Protein AF-A0A398CBL9-F1 (afdb_monomer)

Sequence (218 aa):
MVIGVLAEHYKDEYTMLTYLARGDILDFTELAESDQTYTQHLVGYGVLSRSQQGFDFKIDAVKKHLAKREKYKTLNLSNEEKLAEISERRNKIEQKLRKLVSQVLRTLHGEQQAKQLILAKHDTKKRTRFLALEYKHLFDANKYEIYLDDLRDLIRKDWEAGFRNIFSEDVERFNSRMILLNSIGRSDAHAKNVPDSDMQSFRGAMSWLEEKVGGYFS

Organism: NCBI:txid2315688

Secondary structure (DSSP, 8-state):
-HHHHHHHH-HHHHHHHHHHHHT-HHHHHHHHHH-HHHHHHHHHTTSEEEETTEEEES-HHHHHHHHHHHTT--S---HHHHHHHHHHHHHHHHHHHHHHHHHHHHHHHHHHHHHHHHHTTS-HHHHHHHTTS-GGGGG-TTTS---HHHHHHHHHHTIIIIIHHHH-S-HHHHHHHHHHHHHHTTTTTTT----HHHHHHHHHHHHHHHHHHHHHT-

Mean predicted aligned error: 8.99 Å

Structure (mmCIF, N/CA/C/O backbone):
data_AF-A0A398CBL9-F1
#
_entry.id   AF-A0A398CBL9-F1
#
loop_
_atom_site.group_PDB
_atom_site.id
_atom_site.type_symbol
_atom_site.label_atom_id
_atom_site.label_alt_id
_atom_site.label_comp_id
_atom_site.label_asym_id
_atom_site.label_entity_id
_atom_site.label_seq_id
_atom_site.pdbx_PDB_ins_code
_atom_site.Cartn_x
_atom_site.Cartn_y
_atom_site.Cartn_z
_atom_site.occupancy
_atom_site.B_iso_or_equiv
_atom_site.auth_seq_id
_atom_site.auth_comp_id
_atom_site.auth_asym_id
_atom_site.auth_atom_id
_atom_site.pdbx_PDB_model_num
ATOM 1 N N . MET A 1 1 ? 11.865 -18.015 -15.349 1.00 59.50 1 MET A N 1
ATOM 2 C CA . MET A 1 1 ? 13.021 -18.865 -15.702 1.00 59.50 1 MET A CA 1
ATOM 3 C C . MET A 1 1 ? 14.044 -18.108 -16.554 1.00 59.50 1 MET A C 1
ATOM 5 O O . MET A 1 1 ? 15.152 -17.984 -16.079 1.00 59.50 1 MET A O 1
ATOM 9 N N . VAL A 1 2 ? 13.706 -17.460 -17.681 1.00 72.44 2 VAL A N 1
ATOM 10 C CA . VAL A 1 2 ? 14.673 -16.580 -18.402 1.00 72.44 2 VAL A CA 1
ATOM 11 C C . VAL A 1 2 ? 15.003 -15.288 -17.634 1.00 72.44 2 VAL A C 1
ATOM 13 O O . VAL A 1 2 ? 16.161 -14.938 -17.461 1.00 72.44 2 VAL A O 1
ATOM 16 N N . ILE A 1 3 ? 13.989 -14.613 -17.084 1.00 78.62 3 ILE A N 1
ATOM 17 C CA . ILE A 1 3 ? 14.170 -13.343 -16.352 1.00 78.62 3 ILE A CA 1
ATOM 18 C C . ILE A 1 3 ? 14.970 -13.496 -15.048 1.00 78.62 3 ILE A C 1
ATOM 20 O O . ILE A 1 3 ? 15.672 -12.572 -14.657 1.00 78.62 3 ILE A O 1
ATOM 24 N N . GLY A 1 4 ? 14.876 -14.654 -14.384 1.00 79.19 4 GLY A N 1
ATOM 25 C CA . GLY A 1 4 ? 15.635 -14.928 -13.156 1.00 79.19 4 GLY A CA 1
ATOM 26 C C . GLY A 1 4 ? 17.131 -15.052 -13.433 1.00 79.19 4 GLY A C 1
ATOM 27 O O . GLY A 1 4 ? 17.923 -14.381 -12.788 1.00 79.19 4 GLY A O 1
ATOM 28 N N . VAL A 1 5 ? 17.495 -15.809 -14.475 1.00 83.25 5 VAL A N 1
ATOM 29 C CA . VAL A 1 5 ? 18.888 -15.946 -14.927 1.00 83.25 5 VAL A CA 1
ATOM 30 C C . VAL A 1 5 ? 19.463 -14.593 -15.340 1.00 83.25 5 VAL A C 1
ATOM 32 O O . VAL A 1 5 ? 20.583 -14.272 -14.958 1.00 83.25 5 VAL A O 1
ATOM 35 N N . LEU A 1 6 ? 18.688 -13.774 -16.063 1.00 85.31 6 LEU A N 1
ATOM 36 C CA . LEU A 1 6 ? 19.129 -12.425 -16.418 1.00 85.31 6 LEU A CA 1
ATOM 37 C C . LEU A 1 6 ? 19.370 -11.566 -15.169 1.00 85.31 6 LEU A C 1
ATOM 39 O O . LEU A 1 6 ? 20.417 -10.948 -15.044 1.00 85.31 6 LEU A O 1
ATOM 43 N N . ALA A 1 7 ? 18.446 -11.580 -14.206 1.00 84.62 7 ALA A N 1
ATOM 44 C CA . ALA A 1 7 ? 18.592 -10.804 -12.975 1.00 84.62 7 ALA A CA 1
ATOM 45 C C . ALA A 1 7 ? 19.823 -11.203 -12.136 1.00 84.62 7 ALA A C 1
ATOM 47 O O . ALA A 1 7 ? 20.383 -10.361 -11.435 1.00 84.62 7 ALA A O 1
ATOM 48 N N . GLU A 1 8 ? 20.230 -12.473 -12.186 1.00 85.44 8 GLU A N 1
ATOM 49 C CA . GLU A 1 8 ? 21.332 -13.010 -11.380 1.00 85.44 8 GLU A CA 1
ATOM 50 C C . GLU A 1 8 ? 22.693 -12.906 -12.080 1.00 85.44 8 GLU A C 1
ATOM 52 O O . GLU A 1 8 ? 23.680 -12.536 -11.441 1.00 85.44 8 GLU A O 1
ATOM 57 N N . HIS A 1 9 ? 22.746 -13.190 -13.383 1.00 85.94 9 HIS A N 1
ATOM 58 C CA . HIS A 1 9 ? 23.997 -13.361 -14.128 1.00 85.94 9 HIS A CA 1
ATOM 59 C C . HIS A 1 9 ? 24.272 -12.270 -15.173 1.00 85.94 9 HIS A C 1
ATOM 61 O O . HIS A 1 9 ? 25.424 -12.093 -15.554 1.00 85.94 9 HIS A O 1
ATOM 67 N N . TYR A 1 10 ? 23.248 -11.529 -15.604 1.00 88.69 10 TYR A N 1
ATOM 68 C CA . TYR A 1 10 ? 23.301 -10.576 -16.723 1.00 88.69 10 TYR A CA 1
ATOM 69 C C . TYR A 1 10 ? 22.609 -9.268 -16.324 1.00 88.69 10 TYR A C 1
ATOM 71 O O . TYR A 1 10 ? 21.527 -8.913 -16.802 1.00 88.69 10 TYR A O 1
ATOM 79 N N . LYS A 1 11 ? 23.196 -8.598 -15.324 1.00 88.31 11 LYS A N 1
ATOM 80 C CA . LYS A 1 11 ? 22.568 -7.462 -14.634 1.00 88.31 11 LYS A CA 1
ATOM 81 C C . LYS A 1 11 ? 22.303 -6.283 -15.562 1.00 88.31 11 LYS A C 1
ATOM 83 O O . LYS A 1 11 ? 21.283 -5.621 -15.383 1.00 88.31 11 LYS A O 1
ATOM 88 N N . ASP A 1 12 ? 23.168 -6.045 -16.540 1.00 90.25 12 ASP A N 1
ATOM 89 C CA . ASP A 1 12 ? 23.030 -4.928 -17.473 1.00 90.25 12 ASP A CA 1
ATOM 90 C C . ASP A 1 12 ? 21.903 -5.193 -18.476 1.00 90.25 12 ASP A C 1
ATOM 92 O O . ASP A 1 12 ? 21.006 -4.360 -18.623 1.00 90.25 12 ASP A O 1
ATOM 96 N N . GLU A 1 13 ? 21.822 -6.402 -19.046 1.00 91.00 13 GLU A N 1
ATOM 97 C CA . GLU A 1 13 ? 20.683 -6.804 -19.878 1.00 91.00 13 GLU A CA 1
ATOM 98 C C . GLU A 1 13 ? 19.367 -6.795 -19.091 1.00 91.00 13 GLU A C 1
ATOM 100 O O . GLU A 1 13 ? 18.336 -6.343 -19.595 1.00 91.00 13 GLU A O 1
ATOM 105 N N . TYR A 1 14 ? 19.377 -7.256 -17.837 1.00 90.62 14 TYR A N 1
ATOM 106 C CA . TYR A 1 14 ? 18.205 -7.151 -16.971 1.00 90.62 14 TYR A CA 1
ATOM 107 C C . TYR A 1 14 ? 17.819 -5.685 -16.728 1.00 90.62 14 TYR A C 1
ATOM 109 O O . TYR A 1 14 ? 16.638 -5.345 -16.807 1.00 90.62 14 TYR A O 1
ATOM 117 N N . THR A 1 15 ? 18.797 -4.808 -16.491 1.00 89.19 15 THR A N 1
ATOM 118 C CA . THR A 1 15 ? 18.583 -3.370 -16.283 1.00 89.19 15 THR A CA 1
ATOM 119 C C . THR A 1 15 ? 17.969 -2.720 -17.522 1.00 89.19 15 THR A C 1
ATOM 121 O O . THR A 1 15 ? 16.955 -2.031 -17.391 1.00 89.19 15 THR A O 1
ATOM 124 N N . MET A 1 16 ? 18.455 -3.040 -18.727 1.00 90.44 16 MET A N 1
ATOM 125 C CA . MET A 1 16 ? 17.830 -2.605 -19.983 1.00 90.44 16 MET A CA 1
ATOM 126 C C . MET A 1 16 ? 16.356 -3.001 -20.059 1.00 90.44 16 MET A C 1
ATOM 128 O O . MET A 1 16 ? 15.498 -2.176 -20.373 1.00 90.44 16 MET A O 1
ATOM 132 N N . LEU A 1 17 ? 16.026 -4.254 -19.729 1.00 90.69 17 LEU A N 1
ATOM 133 C CA . LEU A 1 17 ? 14.630 -4.688 -19.714 1.00 90.69 17 LEU A CA 1
ATOM 134 C C . LEU A 1 17 ? 13.803 -3.908 -18.681 1.00 90.69 17 LEU A C 1
ATOM 136 O O . LEU A 1 17 ? 12.628 -3.643 -18.927 1.00 90.69 17 LEU A O 1
ATOM 140 N N . THR A 1 18 ? 14.381 -3.510 -17.544 1.00 89.25 18 THR A N 1
ATOM 141 C CA . THR A 1 18 ? 13.660 -2.673 -16.573 1.00 89.25 18 THR A CA 1
ATOM 142 C C . THR A 1 18 ? 13.407 -1.255 -17.078 1.00 89.25 18 THR A C 1
ATOM 144 O O . THR A 1 18 ? 12.287 -0.779 -16.901 1.00 89.25 18 THR A O 1
ATOM 147 N N . TYR A 1 19 ? 14.364 -0.616 -17.761 1.00 88.69 19 TYR A N 1
ATOM 148 C CA . TYR A 1 19 ? 14.157 0.700 -18.382 1.00 88.69 19 TYR A CA 1
ATOM 149 C C . TYR A 1 19 ? 13.050 0.646 -19.431 1.00 88.69 19 TYR A C 1
ATOM 151 O O . TYR A 1 19 ? 12.078 1.401 -19.362 1.00 88.69 19 TYR A O 1
ATOM 159 N N . LEU A 1 20 ? 13.105 -0.346 -20.323 1.00 88.88 20 LEU A N 1
ATOM 160 C CA . LEU A 1 20 ? 12.076 -0.524 -21.343 1.00 88.88 20 LEU A CA 1
ATOM 161 C C . LEU A 1 20 ? 10.694 -0.818 -20.735 1.00 88.88 20 LEU A C 1
ATOM 163 O O . LEU A 1 20 ? 9.679 -0.349 -21.243 1.00 88.88 20 LEU A O 1
ATOM 167 N N . ALA A 1 21 ? 10.632 -1.573 -19.632 1.00 87.94 21 ALA A N 1
ATOM 168 C CA . ALA A 1 21 ? 9.377 -1.876 -18.941 1.00 87.94 21 ALA A CA 1
ATOM 169 C C . ALA A 1 21 ? 8.759 -0.664 -18.223 1.00 87.94 21 ALA A C 1
ATOM 171 O O . ALA A 1 21 ? 7.543 -0.644 -18.028 1.00 87.94 21 ALA A O 1
ATOM 172 N N . ARG A 1 22 ? 9.576 0.318 -17.822 1.00 84.44 22 ARG A N 1
ATOM 173 C CA . ARG A 1 22 ? 9.134 1.581 -17.206 1.00 84.44 22 ARG A CA 1
ATOM 174 C C . ARG A 1 22 ? 8.800 2.663 -18.234 1.00 84.44 22 ARG A C 1
ATOM 176 O O . ARG A 1 22 ? 8.129 3.626 -17.883 1.00 84.44 22 ARG A O 1
ATOM 183 N N . GLY A 1 23 ? 9.219 2.481 -19.486 1.00 82.75 23 GLY A N 1
ATOM 184 C CA . GLY A 1 23 ? 9.120 3.506 -20.526 1.00 82.75 23 GLY A CA 1
ATOM 185 C C . GLY A 1 23 ? 10.277 4.509 -20.503 1.00 82.75 23 GLY A C 1
ATOM 186 O O . GLY A 1 23 ? 10.196 5.533 -21.178 1.00 82.75 23 GLY A O 1
ATOM 187 N N . ASP A 1 24 ? 11.358 4.209 -19.778 1.00 84.81 24 ASP A N 1
ATOM 188 C CA . ASP A 1 24 ? 12.564 5.037 -19.679 1.00 84.81 24 ASP A CA 1
ATOM 189 C C . ASP A 1 24 ? 13.424 4.847 -20.950 1.00 84.81 24 ASP A C 1
ATOM 191 O O . ASP A 1 24 ? 14.478 4.209 -20.939 1.00 84.81 24 ASP A O 1
ATOM 195 N N . ILE A 1 25 ? 12.934 5.337 -22.098 1.00 87.00 25 ILE A N 1
ATOM 196 C CA . ILE A 1 25 ? 13.563 5.105 -23.415 1.00 87.00 25 ILE A CA 1
ATOM 197 C C . ILE A 1 25 ? 14.946 5.761 -23.523 1.00 87.00 25 ILE A C 1
ATOM 199 O O . ILE A 1 25 ? 15.812 5.228 -24.214 1.00 87.00 25 ILE A O 1
ATOM 203 N N . LEU A 1 26 ? 15.167 6.887 -22.836 1.00 86.06 26 LEU A N 1
ATOM 204 C CA . LEU A 1 26 ? 16.464 7.572 -22.815 1.00 86.06 26 LEU A CA 1
ATOM 205 C C . LEU A 1 26 ? 17.535 6.696 -22.155 1.00 86.06 26 LEU A C 1
ATOM 207 O O . LEU A 1 26 ? 18.484 6.315 -22.831 1.00 86.06 26 LEU A O 1
ATOM 211 N N . ASP A 1 27 ? 17.316 6.272 -20.907 1.00 87.00 27 ASP A N 1
ATOM 212 C CA . ASP A 1 27 ? 18.243 5.396 -20.173 1.00 87.00 27 ASP A CA 1
ATOM 213 C C . ASP A 1 27 ? 18.459 4.055 -20.895 1.00 87.00 27 ASP A C 1
ATOM 215 O O . ASP A 1 27 ? 19.566 3.515 -20.933 1.00 87.00 27 ASP A O 1
ATOM 219 N N . PHE A 1 28 ? 17.403 3.511 -21.517 1.00 90.88 28 PHE A N 1
ATOM 220 C CA . PHE A 1 28 ? 17.521 2.326 -22.365 1.00 90.88 28 PHE A CA 1
ATOM 221 C C . PHE A 1 28 ? 18.472 2.559 -23.543 1.00 90.88 28 PHE A C 1
ATOM 223 O O . PHE A 1 28 ? 19.294 1.694 -23.845 1.00 90.88 28 PHE A O 1
ATOM 230 N N . THR A 1 29 ? 18.338 3.699 -24.222 1.00 88.69 29 THR A N 1
ATOM 231 C CA . THR A 1 29 ? 19.121 4.026 -25.418 1.00 88.69 29 THR A CA 1
ATOM 232 C C . THR A 1 29 ? 20.572 4.305 -25.053 1.00 88.69 29 THR A C 1
ATOM 234 O O . THR A 1 29 ? 21.456 3.740 -25.686 1.00 88.69 29 THR A O 1
ATOM 237 N N . GLU A 1 30 ? 20.829 5.067 -23.989 1.00 89.75 30 GLU A N 1
ATOM 238 C CA . GLU A 1 30 ? 22.189 5.318 -23.495 1.00 89.75 30 GLU A CA 1
ATOM 239 C C . GLU A 1 30 ? 22.909 4.010 -23.135 1.00 89.75 30 GLU A C 1
ATOM 241 O O . GLU A 1 30 ? 24.054 3.787 -23.535 1.00 89.75 30 GLU A O 1
ATOM 246 N N . LEU A 1 31 ? 22.221 3.090 -22.448 1.00 89.19 31 LEU A N 1
ATOM 247 C CA . LEU A 1 31 ? 22.790 1.787 -22.106 1.00 89.19 31 LEU A CA 1
ATOM 248 C C . LEU A 1 31 ? 23.006 0.912 -23.355 1.00 89.19 31 LEU A C 1
ATOM 250 O O . LEU A 1 31 ? 24.036 0.248 -23.465 1.00 89.19 31 LEU A O 1
ATOM 254 N N . ALA A 1 32 ? 22.086 0.955 -24.324 1.00 89.88 32 ALA A N 1
ATOM 255 C CA . ALA A 1 32 ? 22.219 0.252 -25.603 1.00 89.88 32 ALA A CA 1
ATOM 256 C C . ALA A 1 32 ? 23.389 0.769 -26.459 1.00 89.88 32 ALA A C 1
ATOM 258 O O . ALA A 1 32 ? 24.013 -0.005 -27.187 1.00 89.88 32 ALA A O 1
ATOM 259 N N . GLU A 1 33 ? 23.661 2.073 -26.405 1.00 90.38 33 GLU A N 1
ATOM 260 C CA . GLU A 1 33 ? 24.775 2.713 -27.105 1.00 90.38 33 GLU A CA 1
ATOM 261 C C . GLU A 1 33 ? 26.115 2.422 -26.430 1.00 90.38 33 GLU A C 1
ATOM 263 O O . GLU A 1 33 ? 27.123 2.284 -27.125 1.00 90.38 33 GLU A O 1
ATOM 268 N N . SER A 1 34 ? 26.119 2.282 -25.100 1.00 91.25 34 SER A N 1
ATOM 269 C CA . SER A 1 34 ? 27.325 1.946 -24.337 1.00 91.25 34 SER A CA 1
ATOM 270 C C . SER A 1 34 ? 27.883 0.565 -24.695 1.00 91.25 34 SER A C 1
ATOM 272 O O . SER A 1 34 ? 29.096 0.416 -24.840 1.00 91.25 34 SER A O 1
ATOM 274 N N . ASP A 1 35 ? 27.007 -0.425 -24.900 1.00 89.75 35 ASP A N 1
ATOM 275 C CA . ASP A 1 35 ? 27.379 -1.751 -25.380 1.00 89.75 35 ASP A CA 1
ATOM 276 C C . ASP A 1 35 ? 26.225 -2.392 -26.167 1.00 89.75 35 ASP A C 1
ATOM 2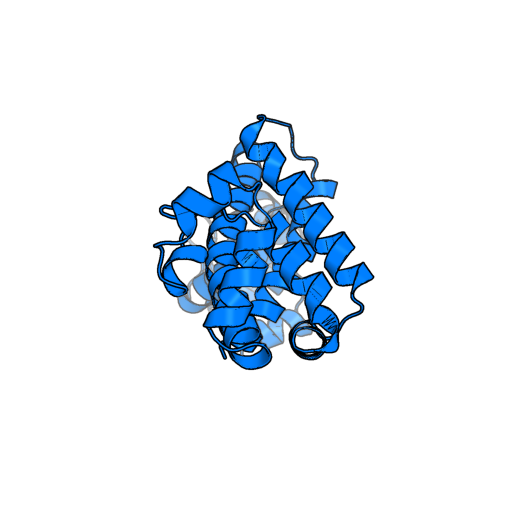78 O O . ASP A 1 35 ? 25.175 -2.776 -25.642 1.00 89.75 35 ASP A O 1
ATOM 282 N N . GLN A 1 36 ? 26.446 -2.555 -27.471 1.00 87.94 36 GLN A N 1
ATOM 283 C CA . GLN A 1 36 ? 25.451 -3.130 -28.370 1.00 87.94 36 GLN A CA 1
ATOM 284 C C . GLN A 1 36 ? 25.204 -4.623 -28.112 1.00 87.94 36 GLN A C 1
ATOM 286 O O . GLN A 1 36 ? 24.141 -5.127 -28.497 1.00 87.94 36 GLN A O 1
ATOM 291 N N . THR A 1 37 ? 26.137 -5.334 -27.467 1.00 90.00 37 THR A N 1
ATOM 292 C CA . THR A 1 37 ? 26.013 -6.774 -27.190 1.00 90.00 37 THR A CA 1
ATOM 293 C C . THR A 1 37 ? 24.797 -7.074 -26.322 1.00 90.00 37 THR A C 1
ATOM 295 O O . THR A 1 37 ? 24.104 -8.058 -26.577 1.00 90.00 37 THR A O 1
ATOM 298 N N . TYR A 1 38 ? 24.426 -6.172 -25.409 1.00 89.88 38 TYR A N 1
ATOM 299 C CA . TYR A 1 38 ? 23.237 -6.318 -24.570 1.00 89.88 38 TYR A CA 1
ATOM 300 C C . TYR A 1 38 ? 21.956 -6.431 -25.403 1.00 89.88 38 TYR A C 1
ATOM 302 O O . TYR A 1 38 ? 21.156 -7.357 -25.229 1.00 89.88 38 TYR A O 1
ATOM 310 N N . THR A 1 39 ? 21.768 -5.534 -26.378 1.00 89.88 39 THR A N 1
ATOM 311 C CA . THR A 1 39 ? 20.604 -5.602 -27.277 1.00 89.88 39 THR A CA 1
ATOM 312 C C . THR A 1 39 ? 20.651 -6.827 -28.186 1.00 89.88 39 THR A C 1
ATOM 314 O O . THR A 1 39 ? 19.611 -7.436 -28.439 1.00 89.88 39 THR A O 1
ATOM 317 N N . GLN A 1 40 ? 21.841 -7.227 -28.646 1.00 90.25 40 GLN A N 1
ATOM 318 C CA . GLN A 1 40 ? 22.021 -8.411 -29.486 1.00 90.25 40 GLN A CA 1
ATOM 319 C C . GLN A 1 40 ? 21.664 -9.692 -28.730 1.00 90.25 40 GLN A C 1
ATOM 321 O O . GLN A 1 40 ? 20.926 -10.518 -29.267 1.00 90.25 40 GLN A O 1
ATOM 326 N N . HIS A 1 41 ? 22.104 -9.830 -27.477 1.00 91.25 41 HIS A N 1
ATOM 327 C CA . HIS A 1 41 ? 21.740 -10.939 -26.598 1.00 91.25 41 HIS A CA 1
ATOM 328 C C . HIS A 1 41 ? 20.230 -10.986 -26.384 1.00 91.25 41 HIS A C 1
ATOM 330 O O . HIS A 1 41 ? 19.599 -12.009 -26.632 1.00 91.25 41 HIS A O 1
ATOM 336 N N . LEU A 1 42 ? 19.616 -9.866 -25.999 1.00 90.81 42 LEU A N 1
ATOM 337 C CA . LEU A 1 42 ? 18.182 -9.809 -25.713 1.00 90.81 42 LEU A CA 1
ATOM 338 C C . LEU A 1 42 ? 17.305 -10.097 -26.944 1.00 90.81 42 LEU A C 1
ATOM 340 O O . LEU A 1 42 ? 16.251 -10.730 -26.815 1.00 90.81 42 LEU A O 1
ATOM 344 N N . VAL A 1 43 ? 17.733 -9.673 -28.137 1.00 91.81 43 VAL A N 1
ATOM 345 C CA . VAL A 1 43 ? 17.083 -10.035 -29.408 1.00 91.81 43 VAL A CA 1
ATOM 346 C C . VAL A 1 43 ? 17.336 -11.504 -29.755 1.00 91.81 43 VAL A C 1
ATOM 348 O O . VAL A 1 43 ? 16.398 -12.206 -30.135 1.00 91.81 43 VAL A O 1
ATOM 351 N N . GLY A 1 44 ? 18.566 -11.994 -29.580 1.00 88.50 44 GLY A N 1
ATOM 352 C CA . GLY A 1 44 ? 18.957 -13.384 -29.830 1.00 88.50 44 GLY A CA 1
ATOM 353 C C . GLY A 1 44 ? 18.224 -14.383 -28.932 1.00 88.50 44 GLY A C 1
ATOM 354 O O . GLY A 1 44 ? 17.770 -15.423 -29.401 1.00 88.50 44 GLY A O 1
ATOM 355 N N . TYR A 1 45 ? 17.993 -14.023 -27.669 1.00 89.38 45 TYR A N 1
ATOM 356 C CA . TYR A 1 45 ? 17.162 -14.774 -26.723 1.00 89.38 45 TYR A CA 1
ATOM 357 C C . TYR A 1 45 ? 15.661 -14.677 -27.034 1.00 89.38 45 TYR A C 1
ATO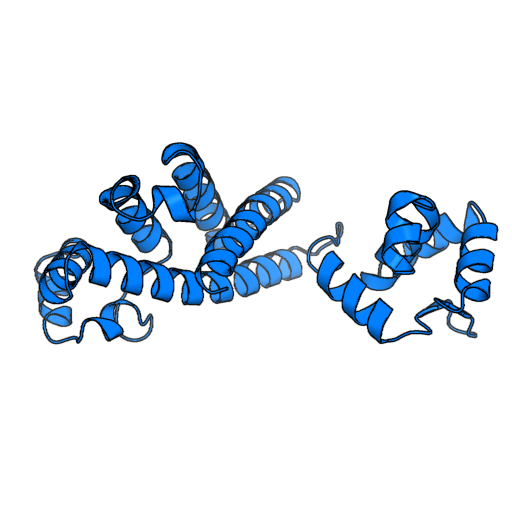M 359 O O . TYR A 1 45 ? 14.848 -15.329 -26.379 1.00 89.38 45 TYR A O 1
ATOM 367 N N . GLY A 1 46 ? 15.264 -13.852 -28.008 1.00 88.56 46 GLY A N 1
ATOM 368 C CA . GLY A 1 46 ? 13.869 -13.637 -28.375 1.00 88.56 46 GLY A CA 1
ATOM 369 C C . GLY A 1 46 ? 13.059 -12.899 -27.309 1.00 88.56 46 GLY A C 1
ATOM 370 O O . GLY A 1 46 ? 11.834 -13.010 -27.302 1.00 88.56 46 GLY A O 1
ATOM 371 N N . VAL A 1 47 ? 13.716 -12.163 -26.408 1.00 89.81 47 VAL A N 1
ATOM 372 C CA . VAL A 1 47 ? 13.055 -11.347 -25.378 1.00 89.81 47 VAL A CA 1
ATOM 373 C C . VAL A 1 47 ? 12.621 -10.006 -25.966 1.00 89.81 47 VAL A C 1
ATOM 375 O O . VAL A 1 47 ? 11.499 -9.557 -25.714 1.00 89.81 47 VAL A O 1
ATOM 378 N N . LEU A 1 48 ? 13.480 -9.402 -26.790 1.00 92.00 48 LEU A N 1
ATOM 379 C CA . LEU A 1 48 ? 13.204 -8.166 -27.515 1.00 92.00 48 LEU A CA 1
ATOM 380 C C . LEU A 1 48 ? 12.995 -8.415 -29.010 1.00 92.00 48 LEU A C 1
ATOM 382 O O . LEU A 1 48 ? 13.445 -9.406 -29.588 1.00 92.00 48 LEU A O 1
ATOM 386 N N . SER A 1 49 ? 12.310 -7.472 -29.637 1.00 90.19 49 SER A N 1
ATOM 387 C CA . SER A 1 49 ? 12.169 -7.340 -31.080 1.00 90.19 49 SER A CA 1
ATOM 388 C C . SER A 1 49 ? 12.634 -5.949 -31.497 1.00 90.19 49 SER A C 1
ATOM 390 O O . SER A 1 49 ? 12.422 -4.978 -30.771 1.00 90.19 49 SER A O 1
ATOM 392 N N . ARG A 1 50 ? 13.294 -5.860 -32.654 1.00 88.62 50 ARG A N 1
ATOM 393 C CA . ARG A 1 50 ? 13.729 -4.592 -33.242 1.00 88.62 50 ARG A CA 1
ATOM 394 C C . ARG A 1 50 ? 12.764 -4.209 -34.358 1.00 88.62 50 ARG A C 1
ATOM 396 O O . ARG A 1 50 ? 12.529 -5.003 -35.266 1.00 88.62 50 ARG A O 1
ATOM 403 N N . SER A 1 51 ? 12.232 -2.997 -34.290 1.00 82.44 51 SER A N 1
ATOM 404 C CA . SER A 1 51 ? 11.376 -2.390 -35.311 1.00 82.44 51 SER A CA 1
ATOM 405 C C . SER A 1 51 ? 11.987 -1.075 -35.810 1.00 82.44 51 SER A C 1
ATOM 407 O O . SER A 1 51 ? 13.008 -0.621 -35.291 1.00 82.44 51 SER A O 1
ATOM 409 N N . GLN A 1 52 ? 11.355 -0.435 -36.797 1.00 74.31 52 GLN A N 1
ATOM 410 C CA . GLN A 1 52 ? 11.750 0.912 -37.238 1.00 74.31 52 GLN A CA 1
ATOM 411 C C . GLN A 1 52 ? 11.555 1.981 -36.148 1.00 74.31 52 GLN A C 1
ATOM 413 O O . GLN A 1 52 ? 12.188 3.027 -36.208 1.00 74.31 52 GLN A O 1
ATOM 418 N N . GLN A 1 53 ? 10.709 1.711 -35.149 1.00 75.25 53 GLN A N 1
ATOM 419 C CA . GLN A 1 53 ? 10.407 2.618 -34.037 1.00 75.25 53 GLN A CA 1
ATOM 420 C C . GLN A 1 53 ? 11.266 2.347 -32.788 1.00 75.25 53 GLN A C 1
ATOM 422 O O . GLN A 1 53 ? 11.056 2.978 -31.759 1.00 75.25 53 GLN A O 1
ATOM 427 N N . GLY A 1 54 ? 12.224 1.413 -32.862 1.00 84.25 54 GLY A N 1
ATOM 428 C CA . GLY A 1 54 ? 13.083 1.026 -31.740 1.00 84.25 54 GLY A CA 1
ATOM 429 C C . GLY A 1 54 ? 12.843 -0.408 -31.264 1.00 84.25 54 GLY A C 1
ATOM 430 O O . GLY A 1 54 ? 12.413 -1.271 -32.039 1.00 84.25 54 GLY A O 1
ATOM 431 N N . PHE A 1 55 ? 13.164 -0.672 -29.997 1.00 89.44 55 PHE A N 1
ATOM 432 C CA . PHE A 1 55 ? 13.026 -1.987 -29.370 1.00 89.44 55 PHE A CA 1
ATOM 433 C C . PHE A 1 55 ? 11.701 -2.104 -28.606 1.00 89.44 55 PHE A C 1
ATOM 435 O O . PHE A 1 55 ? 11.319 -1.188 -27.887 1.00 89.44 55 PHE A O 1
ATOM 442 N N . ASP A 1 56 ? 11.028 -3.251 -28.716 1.00 90.00 56 ASP A N 1
ATOM 443 C CA . ASP A 1 56 ? 9.884 -3.606 -27.861 1.00 90.00 56 ASP A CA 1
ATOM 444 C C . ASP A 1 56 ? 9.984 -5.071 -27.424 1.00 90.00 56 ASP A C 1
ATOM 446 O O . ASP A 1 56 ? 10.648 -5.898 -28.063 1.00 90.00 56 ASP A O 1
ATOM 450 N N . PHE A 1 57 ? 9.311 -5.408 -26.328 1.00 90.62 57 PHE A N 1
ATOM 451 C CA . PHE A 1 57 ? 9.213 -6.774 -25.839 1.00 90.62 57 PHE A CA 1
ATOM 452 C C . PHE A 1 57 ? 8.519 -7.664 -26.860 1.00 90.62 57 PHE A C 1
ATOM 454 O O . PHE A 1 57 ? 7.365 -7.452 -27.224 1.00 90.62 57 PHE A O 1
ATOM 461 N N . LYS A 1 58 ? 9.197 -8.744 -27.240 1.00 90.69 58 LYS A N 1
ATOM 462 C CA . LYS A 1 58 ? 8.606 -9.793 -28.071 1.00 90.69 58 LYS A CA 1
ATOM 463 C C . LYS A 1 58 ? 7.637 -10.669 -27.271 1.00 90.69 58 LYS A C 1
ATOM 465 O O . LYS A 1 58 ? 6.689 -11.215 -27.827 1.00 90.69 58 LYS A O 1
ATOM 470 N N . ILE A 1 59 ? 7.875 -10.811 -25.964 1.00 87.81 59 ILE A N 1
ATOM 471 C CA . ILE A 1 59 ? 7.079 -11.655 -25.066 1.00 87.81 59 ILE A CA 1
ATOM 472 C C . ILE A 1 59 ? 6.232 -10.774 -24.144 1.00 87.81 59 ILE A C 1
ATOM 474 O O . ILE A 1 59 ? 6.726 -10.218 -23.162 1.00 87.81 59 ILE A O 1
ATOM 478 N N . ASP A 1 60 ? 4.926 -10.716 -24.403 1.00 85.25 60 ASP A N 1
ATOM 479 C CA . ASP A 1 60 ? 3.984 -9.897 -23.625 1.00 85.25 60 ASP A CA 1
ATOM 480 C C . ASP A 1 60 ? 3.927 -10.296 -22.135 1.00 85.25 60 ASP A C 1
ATOM 482 O O . ASP A 1 60 ? 3.846 -9.450 -21.245 1.00 85.25 60 ASP A O 1
ATOM 486 N N . ALA A 1 61 ? 4.073 -11.589 -21.827 1.00 83.12 61 ALA A N 1
ATOM 487 C CA . ALA A 1 61 ? 4.148 -12.065 -20.445 1.00 83.12 61 ALA A CA 1
ATOM 488 C C . ALA A 1 61 ? 5.364 -11.497 -19.686 1.00 83.12 61 ALA A C 1
ATOM 490 O O . ALA A 1 61 ? 5.257 -11.195 -18.497 1.00 83.12 61 ALA A O 1
ATOM 491 N N . VAL A 1 62 ? 6.502 -11.309 -20.369 1.00 84.62 62 VAL A N 1
ATOM 492 C CA . VAL A 1 62 ? 7.707 -10.696 -19.789 1.00 84.62 62 VAL A CA 1
ATOM 493 C C . VAL A 1 62 ? 7.477 -9.207 -19.552 1.00 84.62 62 VAL A C 1
ATOM 495 O O . VAL A 1 62 ? 7.732 -8.738 -18.442 1.00 84.62 62 VAL A O 1
ATOM 498 N N . LYS A 1 63 ? 6.917 -8.495 -20.542 1.00 86.94 63 LYS A N 1
ATOM 499 C CA . LYS A 1 63 ? 6.535 -7.078 -20.424 1.00 86.94 63 LYS A CA 1
ATOM 500 C C . LYS A 1 63 ? 5.631 -6.856 -19.216 1.00 86.94 63 LYS A C 1
ATOM 502 O O . LYS A 1 63 ? 5.954 -6.060 -18.344 1.00 86.94 63 LYS A O 1
ATOM 507 N N . LYS A 1 64 ? 4.544 -7.626 -19.104 1.00 84.06 64 LYS A N 1
ATOM 508 C CA . LYS A 1 64 ? 3.596 -7.555 -17.978 1.00 84.06 64 LYS A CA 1
ATOM 509 C C . LYS A 1 64 ? 4.246 -7.882 -16.637 1.00 84.06 64 LYS A C 1
ATOM 511 O O . LYS A 1 64 ? 3.956 -7.219 -15.642 1.00 84.06 64 LYS A O 1
ATOM 516 N N . HIS A 1 65 ? 5.111 -8.895 -16.590 1.00 84.06 65 HIS A N 1
ATOM 517 C CA . HIS A 1 65 ? 5.799 -9.283 -15.362 1.00 84.06 65 HIS A CA 1
ATOM 518 C C . HIS A 1 65 ? 6.745 -8.183 -14.865 1.00 84.06 65 HIS A C 1
ATOM 520 O O . HIS A 1 65 ? 6.673 -7.798 -13.697 1.00 84.06 65 HIS A O 1
ATOM 526 N N . LEU A 1 66 ? 7.589 -7.650 -15.753 1.00 85.19 66 LEU A N 1
ATOM 527 C CA . LEU A 1 66 ? 8.518 -6.574 -15.421 1.00 85.19 66 LEU A CA 1
ATOM 528 C C . LEU A 1 66 ? 7.777 -5.272 -15.126 1.00 85.19 66 LEU A C 1
ATOM 530 O O . LEU A 1 66 ? 8.010 -4.693 -14.075 1.00 85.19 66 LEU A O 1
ATOM 534 N N . ALA A 1 67 ? 6.813 -4.863 -15.953 1.00 82.81 67 ALA A N 1
ATOM 535 C CA . ALA A 1 67 ? 6.020 -3.657 -15.713 1.00 82.81 67 ALA A CA 1
ATOM 536 C C . ALA A 1 67 ? 5.308 -3.707 -14.353 1.00 82.81 67 ALA A C 1
ATOM 538 O O . ALA A 1 67 ? 5.288 -2.723 -13.624 1.00 82.81 67 ALA A O 1
ATOM 539 N N . LYS A 1 68 ? 4.790 -4.872 -13.942 1.00 79.94 68 LYS A N 1
ATOM 540 C CA . LYS A 1 68 ? 4.205 -5.045 -12.604 1.00 79.94 68 LYS A CA 1
ATOM 541 C C . LYS A 1 68 ? 5.244 -4.911 -11.485 1.00 79.94 68 LYS A C 1
ATOM 543 O O . LYS A 1 68 ? 4.933 -4.331 -10.448 1.00 79.94 68 LYS A O 1
ATOM 548 N N . ARG A 1 69 ? 6.446 -5.466 -11.670 1.00 78.75 69 ARG A N 1
ATOM 549 C CA . ARG A 1 69 ? 7.543 -5.409 -10.684 1.00 78.75 69 ARG A CA 1
ATOM 550 C C . ARG A 1 69 ? 8.160 -4.011 -10.580 1.00 78.75 69 ARG A C 1
ATOM 552 O O . ARG A 1 69 ? 8.627 -3.620 -9.513 1.00 78.75 69 ARG A O 1
ATOM 559 N N . GLU A 1 70 ? 8.149 -3.278 -11.683 1.00 78.50 70 GLU A N 1
ATOM 560 C CA . GLU A 1 70 ? 8.826 -1.998 -11.853 1.00 78.50 70 GLU A CA 1
ATOM 561 C C . GLU A 1 70 ? 7.870 -0.792 -11.812 1.00 78.50 70 GLU A C 1
ATOM 563 O O . GLU A 1 70 ? 8.344 0.339 -11.808 1.00 78.50 70 GLU A O 1
ATOM 568 N N . LYS A 1 71 ? 6.549 -1.020 -11.683 1.00 70.00 71 LYS A N 1
ATOM 569 C CA . LYS A 1 71 ? 5.476 0.001 -11.697 1.00 70.00 71 LYS A CA 1
ATOM 570 C C . LYS A 1 71 ? 5.761 1.226 -10.819 1.00 70.00 71 LY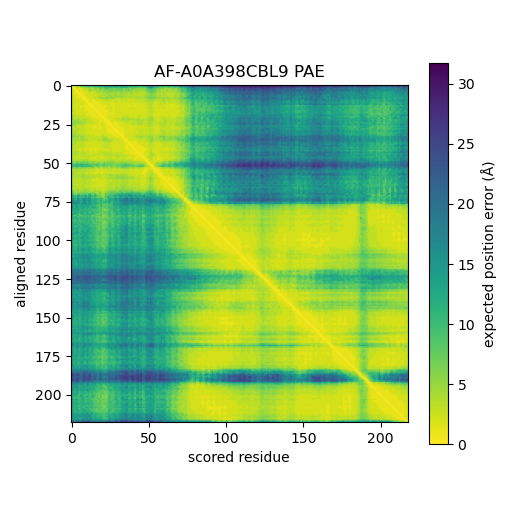S A C 1
ATOM 572 O O . LYS A 1 71 ? 5.369 2.329 -11.166 1.00 70.00 71 LYS A O 1
ATOM 577 N N . TYR A 1 72 ? 6.421 1.025 -9.680 1.00 68.62 72 TYR A N 1
ATOM 578 C CA . TYR A 1 72 ? 6.706 2.062 -8.682 1.00 68.62 72 TYR A CA 1
ATOM 579 C C . TYR A 1 72 ? 8.206 2.333 -8.531 1.00 68.62 72 TYR A C 1
ATOM 581 O O . TYR A 1 72 ? 8.682 2.635 -7.440 1.00 68.62 72 TYR A O 1
ATOM 589 N N . LYS A 1 73 ? 8.990 2.129 -9.590 1.00 72.06 73 LYS A N 1
ATOM 590 C CA . LYS A 1 73 ? 10.446 2.339 -9.571 1.00 72.06 73 LYS A CA 1
ATOM 591 C C . LYS A 1 73 ? 10.924 3.373 -10.582 1.00 72.06 73 LYS A C 1
ATOM 593 O O . LYS A 1 73 ? 12.121 3.628 -10.639 1.00 72.06 73 LYS A O 1
ATOM 598 N N . THR A 1 74 ? 10.012 3.998 -11.321 1.00 69.31 74 THR A N 1
ATOM 599 C CA . THR A 1 74 ? 10.316 5.186 -12.119 1.00 69.31 74 THR A CA 1
ATOM 600 C C . THR A 1 74 ? 10.856 6.277 -11.194 1.00 69.31 74 THR A C 1
ATOM 602 O O . THR A 1 74 ? 10.263 6.558 -10.141 1.00 69.31 74 THR A O 1
ATOM 605 N N . LEU A 1 75 ? 12.024 6.813 -11.553 1.00 63.31 75 LEU A N 1
ATOM 606 C CA . LEU A 1 75 ? 12.758 7.807 -10.766 1.00 63.31 75 LEU A CA 1
ATOM 607 C C . LEU A 1 75 ? 12.295 9.228 -11.101 1.00 63.31 75 LEU A C 1
ATOM 609 O O . LEU A 1 75 ? 12.126 10.043 -10.202 1.00 63.31 75 LEU A O 1
ATOM 613 N N . ASN A 1 76 ? 11.987 9.486 -12.372 1.00 67.56 76 ASN A N 1
ATOM 614 C CA . ASN A 1 76 ? 11.621 10.808 -12.873 1.00 67.56 76 ASN A CA 1
ATOM 615 C C . ASN A 1 76 ? 10.098 10.972 -12.950 1.00 67.56 76 ASN A C 1
ATOM 617 O O . ASN A 1 76 ? 9.537 11.103 -14.033 1.00 67.56 76 ASN A O 1
ATOM 621 N N . LEU A 1 77 ? 9.421 10.924 -11.801 1.00 75.38 77 LEU A N 1
ATOM 622 C CA . LEU A 1 77 ? 7.989 11.219 -11.739 1.00 75.38 77 LEU A CA 1
ATOM 623 C C . LEU A 1 77 ? 7.753 12.713 -11.525 1.00 75.38 77 LEU A C 1
ATOM 625 O O . LEU A 1 77 ? 8.336 13.332 -10.627 1.00 75.38 77 LEU A O 1
ATOM 629 N N . SER A 1 78 ? 6.817 13.267 -12.287 1.00 83.31 78 SER A N 1
ATOM 630 C CA . SER A 1 78 ? 6.208 14.553 -11.966 1.00 83.31 78 SER A CA 1
ATOM 631 C C . SER A 1 78 ? 5.522 14.497 -10.597 1.00 83.31 78 SER A C 1
ATOM 633 O O . SER A 1 78 ? 5.168 13.432 -10.079 1.00 83.31 78 SER A O 1
ATOM 635 N N . ASN A 1 79 ? 5.304 15.661 -9.984 1.00 83.12 79 ASN A N 1
ATOM 636 C CA . ASN A 1 79 ? 4.613 15.711 -8.697 1.00 83.12 79 ASN A CA 1
ATOM 637 C C . ASN A 1 79 ? 3.189 15.128 -8.781 1.00 83.12 79 ASN A C 1
ATOM 639 O O . ASN A 1 79 ? 2.744 14.461 -7.851 1.00 83.12 79 ASN A O 1
ATOM 643 N N . GLU A 1 80 ? 2.495 15.325 -9.904 1.00 84.00 80 GLU A N 1
ATOM 644 C CA . GLU A 1 80 ? 1.161 14.762 -10.142 1.00 84.00 80 GLU A CA 1
ATOM 645 C C . GLU A 1 80 ? 1.184 13.230 -10.156 1.00 84.00 80 GLU A C 1
ATOM 647 O O . GLU A 1 80 ? 0.356 12.593 -9.503 1.00 84.00 80 GLU A O 1
ATOM 652 N N . GLU A 1 81 ? 2.172 12.625 -10.817 1.00 85.50 81 GLU A N 1
ATOM 653 C CA . GLU A 1 81 ? 2.318 11.168 -10.851 1.00 85.50 81 GLU A CA 1
ATOM 654 C C . GLU A 1 81 ? 2.683 10.589 -9.479 1.00 85.50 81 GLU A C 1
ATOM 656 O O . GLU A 1 81 ? 2.160 9.540 -9.096 1.00 85.50 81 GLU A O 1
ATOM 661 N N . LYS A 1 82 ? 3.521 11.284 -8.695 1.00 87.19 82 LYS A N 1
ATOM 662 C CA . LYS A 1 82 ? 3.816 10.889 -7.305 1.00 87.19 82 LYS A CA 1
ATOM 663 C C . LYS A 1 82 ? 2.549 10.879 -6.453 1.00 87.19 82 LYS A C 1
ATOM 665 O O . LYS A 1 82 ? 2.293 9.908 -5.741 1.00 87.19 82 LYS A O 1
ATOM 670 N N . LEU A 1 83 ? 1.740 11.937 -6.539 1.00 87.25 83 LEU A N 1
ATOM 671 C CA . LEU A 1 83 ? 0.471 12.033 -5.814 1.00 87.25 83 LEU A CA 1
ATOM 672 C C . LEU A 1 83 ? -0.522 10.952 -6.259 1.00 87.25 83 LEU A C 1
ATOM 674 O O . LEU A 1 83 ? -1.178 10.339 -5.412 1.00 87.25 83 LEU A O 1
ATOM 678 N N . ALA A 1 84 ? -0.593 10.669 -7.561 1.00 87.75 84 ALA A N 1
ATOM 679 C CA . ALA A 1 84 ? -1.419 9.596 -8.101 1.00 87.75 84 ALA A CA 1
ATOM 680 C C . ALA A 1 84 ? -0.990 8.219 -7.566 1.00 87.75 84 ALA A C 1
ATOM 682 O O . ALA A 1 84 ? -1.842 7.454 -7.107 1.00 87.75 84 ALA A O 1
ATOM 683 N N . GLU A 1 85 ? 0.316 7.920 -7.540 1.00 90.00 85 GLU A N 1
ATOM 684 C CA . GLU A 1 85 ? 0.842 6.675 -6.966 1.00 90.00 85 GLU A CA 1
ATOM 685 C C . GLU A 1 85 ? 0.500 6.556 -5.473 1.00 90.00 85 GLU A C 1
ATOM 687 O O . GLU A 1 85 ? 0.018 5.509 -5.025 1.00 90.00 85 GLU A O 1
ATOM 692 N N . ILE A 1 86 ?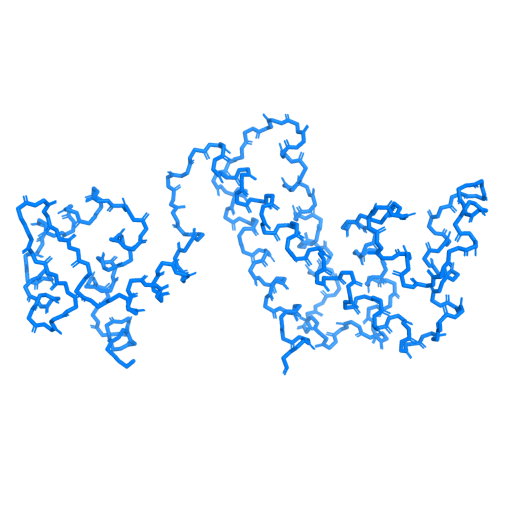 0.728 7.624 -4.700 1.00 90.12 86 ILE A N 1
ATOM 693 C CA . ILE A 1 86 ? 0.432 7.652 -3.263 1.00 90.12 86 ILE A CA 1
ATOM 694 C C . ILE A 1 86 ? -1.049 7.352 -3.021 1.00 90.12 86 ILE A C 1
ATOM 696 O O . ILE A 1 86 ? -1.375 6.470 -2.219 1.00 90.12 86 ILE A O 1
ATOM 700 N N . SER A 1 87 ? -1.939 8.044 -3.737 1.00 89.31 87 SER A N 1
ATOM 701 C CA . SER A 1 87 ? -3.386 7.885 -3.597 1.00 89.31 87 SER A CA 1
ATOM 702 C C . SER A 1 87 ? -3.846 6.479 -3.990 1.00 89.31 87 SER A C 1
ATOM 704 O O . SER A 1 87 ? -4.557 5.823 -3.224 1.00 89.31 87 SER A O 1
ATOM 706 N N . GLU A 1 88 ? -3.390 5.961 -5.138 1.00 91.19 88 GLU A N 1
ATOM 707 C CA . GLU A 1 88 ? -3.749 4.620 -5.617 1.00 91.19 88 GLU A CA 1
ATOM 708 C C . GLU A 1 88 ? -3.381 3.548 -4.581 1.00 91.19 88 GLU A C 1
ATOM 710 O O . GLU A 1 88 ? -4.220 2.730 -4.180 1.00 91.19 88 GLU A O 1
ATOM 715 N N . ARG A 1 89 ? -2.126 3.562 -4.116 1.00 92.38 89 ARG A N 1
ATOM 716 C CA . ARG A 1 89 ? -1.615 2.552 -3.182 1.00 92.38 89 ARG A CA 1
ATOM 717 C C . ARG A 1 89 ? -2.277 2.665 -1.819 1.00 92.38 89 ARG A C 1
ATOM 719 O O . ARG A 1 89 ? -2.712 1.648 -1.274 1.00 92.38 89 ARG A O 1
ATOM 726 N N . ARG A 1 90 ? -2.431 3.888 -1.298 1.00 91.56 90 ARG A N 1
ATOM 727 C CA . ARG A 1 90 ? -3.090 4.140 -0.011 1.00 91.56 90 ARG A CA 1
ATOM 728 C C . ARG A 1 90 ? -4.539 3.656 -0.020 1.00 91.56 90 ARG A C 1
ATOM 730 O O . ARG A 1 90 ? -4.928 2.903 0.869 1.00 91.56 90 ARG A O 1
ATOM 737 N N . ASN A 1 91 ? -5.317 4.010 -1.041 1.00 90.00 91 ASN A N 1
ATOM 738 C CA . ASN A 1 91 ? -6.719 3.596 -1.147 1.00 90.00 91 ASN A CA 1
ATOM 739 C C . ASN A 1 91 ? -6.857 2.069 -1.165 1.00 90.00 91 ASN A C 1
ATOM 741 O O . ASN A 1 91 ? -7.706 1.494 -0.478 1.00 90.00 91 ASN A O 1
ATOM 745 N N . LYS A 1 92 ? -5.981 1.394 -1.914 1.00 92.19 92 LYS A N 1
ATOM 746 C CA . LYS A 1 92 ? -5.983 -0.065 -2.025 1.00 92.19 92 LYS A CA 1
ATOM 747 C C . LYS A 1 92 ? -5.588 -0.754 -0.720 1.00 92.19 92 LYS A C 1
ATOM 749 O O . LYS A 1 92 ? -6.247 -1.719 -0.321 1.00 92.19 92 LYS A O 1
ATOM 754 N N . ILE A 1 93 ? -4.516 -0.300 -0.068 1.00 94.38 93 ILE A N 1
ATOM 755 C CA . ILE A 1 93 ? -4.046 -0.926 1.171 1.00 94.38 93 ILE A CA 1
ATOM 756 C C . ILE A 1 93 ? -5.005 -0.657 2.325 1.00 94.38 93 ILE A C 1
ATOM 758 O O . ILE A 1 93 ? -5.267 -1.562 3.110 1.00 94.38 93 ILE A O 1
ATOM 762 N N . GLU A 1 94 ? -5.594 0.539 2.396 1.00 93.25 94 GLU A N 1
ATOM 763 C CA . GLU A 1 94 ? -6.489 0.927 3.482 1.00 93.25 94 GLU A CA 1
ATOM 764 C C . GLU A 1 94 ? -7.736 0.034 3.508 1.00 93.25 94 GLU A C 1
ATOM 766 O O . GLU A 1 94 ? -8.105 -0.477 4.564 1.00 93.25 94 GLU A O 1
ATOM 771 N N . GLN A 1 95 ? -8.328 -0.275 2.349 1.00 92.75 95 GLN A N 1
ATOM 772 C CA . GLN A 1 95 ? -9.446 -1.224 2.264 1.00 92.75 95 GLN A CA 1
ATOM 773 C C . GLN A 1 95 ? -9.090 -2.618 2.800 1.00 92.75 95 GLN A C 1
ATOM 775 O O . GLN A 1 95 ? -9.896 -3.245 3.492 1.00 92.75 95 GLN A O 1
ATOM 780 N N . LYS A 1 96 ? -7.889 -3.118 2.488 1.00 95.06 96 LYS A N 1
ATOM 781 C CA . LYS A 1 96 ? -7.419 -4.419 2.983 1.00 95.06 96 LYS A CA 1
ATOM 782 C C . LYS A 1 96 ? -7.112 -4.378 4.477 1.00 95.06 96 LYS A C 1
ATOM 784 O O . LYS A 1 96 ? -7.509 -5.284 5.204 1.00 95.06 96 LYS A O 1
ATOM 789 N N . LEU A 1 97 ? -6.461 -3.313 4.936 1.00 96.06 97 LEU A N 1
ATOM 790 C CA . LEU A 1 97 ? -6.103 -3.123 6.334 1.00 96.06 97 LEU A CA 1
ATOM 791 C C . LEU A 1 97 ? -7.352 -3.054 7.218 1.00 96.06 97 LEU A C 1
ATOM 793 O O . LEU A 1 97 ? -7.393 -3.694 8.260 1.00 96.06 97 LEU A O 1
ATOM 797 N N . ARG A 1 98 ? -8.414 -2.371 6.772 1.00 95.50 98 ARG A N 1
ATOM 798 C CA . ARG A 1 98 ? -9.708 -2.341 7.475 1.00 95.50 98 ARG A CA 1
ATOM 799 C C . ARG A 1 98 ? -10.301 -3.734 7.667 1.00 95.50 98 ARG A C 1
ATOM 801 O O . ARG A 1 98 ? -10.760 -4.048 8.761 1.00 95.50 98 ARG A O 1
ATOM 808 N N . LYS A 1 99 ? -10.270 -4.576 6.628 1.00 95.75 99 LYS A N 1
ATOM 809 C CA . LYS A 1 99 ? -10.744 -5.967 6.715 1.00 95.75 99 LYS A CA 1
ATOM 810 C C . LYS A 1 99 ? -9.920 -6.777 7.715 1.00 95.75 99 LYS A C 1
ATOM 812 O O . LYS A 1 99 ? -10.505 -7.434 8.568 1.00 95.75 99 LYS A O 1
ATOM 817 N N . LEU A 1 100 ? -8.593 -6.671 7.638 1.00 97.06 100 LEU A N 1
ATOM 818 C CA . LEU A 1 100 ? -7.665 -7.357 8.538 1.00 97.06 100 LEU A CA 1
ATOM 819 C C . LEU A 1 100 ? -7.925 -6.953 9.994 1.00 97.06 100 LEU A C 1
ATOM 821 O O . LEU A 1 100 ? -8.172 -7.810 10.837 1.00 97.06 100 LEU A O 1
ATOM 825 N N . VAL A 1 101 ? -7.951 -5.648 10.284 1.00 96.44 101 VAL A N 1
ATOM 826 C CA . VAL A 1 101 ? -8.202 -5.129 11.639 1.00 96.44 101 VAL A CA 1
ATOM 827 C C . VAL A 1 101 ? -9.572 -5.574 12.149 1.00 96.44 101 VAL A C 1
ATOM 829 O O . VAL A 1 101 ? -9.683 -6.009 13.291 1.00 96.44 101 VAL A O 1
ATOM 832 N N . SER A 1 102 ? -10.605 -5.535 11.304 1.00 95.81 102 SER A N 1
ATOM 833 C CA . SER A 1 102 ? -11.943 -6.020 11.657 1.00 95.81 102 SER A CA 1
ATOM 834 C C . SER A 1 102 ? -11.943 -7.503 12.046 1.00 95.81 102 SER A C 1
ATOM 836 O O . SER A 1 102 ? -12.526 -7.885 13.058 1.00 95.81 102 SER A O 1
ATOM 838 N N . GLN A 1 103 ? -11.259 -8.352 11.279 1.00 96.06 103 GLN A N 1
ATOM 839 C CA . GLN A 1 103 ? -11.188 -9.788 11.554 1.00 96.06 103 GLN A CA 1
ATOM 840 C C . GLN A 1 103 ? -10.404 -10.091 12.832 1.00 96.06 103 GLN A C 1
ATOM 842 O O . GLN A 1 103 ? -10.873 -10.874 13.661 1.00 96.06 103 GLN A O 1
ATOM 847 N N . VAL A 1 104 ? -9.255 -9.440 13.029 1.00 96.31 104 VAL A N 1
ATOM 848 C CA . VAL A 1 104 ? -8.429 -9.628 14.229 1.00 96.31 104 VAL A CA 1
ATOM 849 C C . VAL A 1 104 ? -9.177 -9.158 15.475 1.00 96.31 104 VAL A C 1
ATOM 851 O O . VAL A 1 104 ? -9.333 -9.936 16.410 1.00 96.31 104 VAL A O 1
ATOM 854 N N . LEU A 1 105 ? -9.735 -7.943 15.478 1.00 95.75 105 LEU A N 1
ATOM 855 C CA . LEU A 1 105 ? -10.463 -7.423 16.641 1.00 95.75 105 LEU A CA 1
ATOM 856 C C . LEU A 1 105 ? -11.693 -8.269 16.988 1.00 95.75 105 LEU A C 1
ATOM 858 O O . LEU A 1 105 ? -11.946 -8.523 18.165 1.00 95.75 105 LEU A O 1
ATOM 862 N N . ARG A 1 106 ? -12.440 -8.738 15.981 1.00 95.75 106 ARG A N 1
ATOM 863 C CA . ARG A 1 106 ? -13.571 -9.651 16.198 1.00 95.75 106 ARG A CA 1
ATOM 864 C C . ARG A 1 106 ? -13.124 -10.980 16.802 1.00 95.75 106 ARG A C 1
ATOM 866 O O . ARG A 1 106 ? -13.849 -11.526 17.624 1.00 95.75 106 ARG A O 1
ATOM 873 N N . THR A 1 107 ? -11.960 -11.487 16.401 1.00 95.75 107 THR A N 1
ATOM 874 C CA . THR A 1 107 ? -11.402 -12.746 16.918 1.00 95.75 107 THR A CA 1
ATOM 875 C C . THR A 1 107 ? -10.928 -12.599 18.361 1.00 95.75 107 THR A C 1
ATOM 877 O O . THR A 1 107 ? -11.190 -13.478 19.173 1.00 95.75 107 THR A O 1
ATOM 880 N N . LEU A 1 108 ? -10.271 -11.485 18.693 1.00 94.50 108 LEU A N 1
ATOM 881 C CA . LEU A 1 108 ? -9.722 -11.246 20.030 1.00 94.50 108 LEU A CA 1
ATOM 882 C C . LEU A 1 108 ? -10.797 -10.936 21.074 1.00 94.50 108 LEU A C 1
ATOM 884 O O . LEU A 1 108 ? -10.766 -11.478 22.173 1.00 94.50 108 LEU A O 1
ATOM 888 N N . HIS A 1 109 ? -11.737 -10.054 20.733 1.00 94.38 109 HIS A N 1
ATOM 889 C CA . HIS A 1 109 ? -12.666 -9.464 21.706 1.00 94.38 109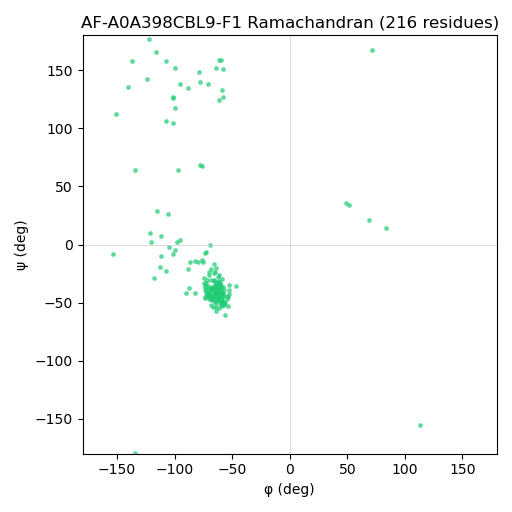 HIS A CA 1
ATOM 890 C C . HIS A 1 109 ? -14.114 -9.930 21.519 1.00 94.38 109 HIS A C 1
ATOM 892 O O . HIS A 1 109 ? -14.983 -9.631 22.333 1.00 94.38 109 HIS A O 1
ATOM 898 N N . GLY A 1 110 ? -14.420 -10.619 20.420 1.00 93.69 110 GLY A N 1
ATOM 899 C CA . GLY A 1 110 ? -15.799 -10.817 19.991 1.00 93.69 110 GLY A CA 1
ATOM 900 C C . GLY A 1 110 ? -16.429 -9.527 19.453 1.00 93.69 110 GLY A C 1
ATOM 901 O O . GLY A 1 110 ? -15.916 -8.415 19.590 1.00 93.69 110 GLY A O 1
ATOM 902 N N . GLU A 1 111 ? -17.579 -9.663 18.799 1.00 92.69 111 GLU A N 1
ATOM 903 C CA . GLU A 1 111 ? -18.172 -8.571 18.018 1.00 92.69 111 GLU A CA 1
ATOM 904 C C . GLU A 1 111 ? -18.624 -7.374 18.872 1.00 92.69 111 GLU A C 1
ATOM 906 O O . GLU A 1 111 ? -18.384 -6.218 18.513 1.00 92.69 111 GLU A O 1
ATOM 911 N N . GLN A 1 112 ? -19.250 -7.634 20.022 1.00 90.88 112 GLN A N 1
ATOM 912 C CA . GLN A 1 112 ? -19.811 -6.586 20.875 1.00 90.88 112 GLN A CA 1
ATOM 913 C C . GLN A 1 112 ? -18.721 -5.727 21.529 1.00 90.88 112 GLN A C 1
ATOM 915 O O . GLN A 1 112 ? -18.812 -4.497 21.508 1.00 90.88 112 GLN A O 1
ATOM 920 N N . GLN A 1 113 ? -17.676 -6.352 22.072 1.00 91.50 113 GLN A N 1
ATOM 921 C CA . GLN A 1 113 ? -16.579 -5.635 22.720 1.00 91.50 113 GLN A CA 1
ATOM 922 C C . GLN A 1 113 ? -15.686 -4.936 21.686 1.00 91.50 113 GLN A C 1
ATOM 924 O O . GLN A 1 113 ? -15.352 -3.765 21.868 1.00 91.50 113 GLN A O 1
ATOM 929 N N . ALA A 1 114 ? -15.410 -5.572 20.539 1.00 92.62 114 ALA A N 1
ATOM 930 C CA . ALA A 1 114 ? -14.703 -4.927 19.432 1.00 92.62 114 ALA A CA 1
ATOM 931 C C . ALA A 1 114 ? -15.443 -3.674 18.928 1.00 92.62 114 ALA A C 1
ATOM 933 O O . ALA A 1 114 ? -14.828 -2.631 18.695 1.00 92.62 114 ALA A O 1
ATOM 934 N N . LYS A 1 115 ? -16.777 -3.732 18.816 1.00 92.19 115 LYS A N 1
ATOM 935 C CA . LYS A 1 115 ? -17.609 -2.564 18.490 1.00 92.19 115 LYS A CA 1
ATOM 936 C C . LYS A 1 115 ? -17.439 -1.441 19.514 1.00 92.19 115 LYS A C 1
ATOM 938 O O . LYS A 1 115 ? -17.271 -0.285 19.128 1.00 92.19 115 LYS A O 1
ATOM 943 N N . GLN A 1 116 ? -17.462 -1.754 20.808 1.00 89.69 116 GLN A N 1
ATOM 944 C CA . GLN A 1 116 ? -17.292 -0.744 21.856 1.00 89.69 116 GLN A CA 1
ATOM 945 C C . GLN A 1 116 ? -15.919 -0.066 21.806 1.00 89.69 116 GLN A C 1
ATOM 947 O O . GLN A 1 116 ? -15.866 1.157 21.973 1.00 89.69 116 GLN A O 1
ATOM 952 N N . LEU A 1 117 ? -14.852 -0.830 21.538 1.00 89.19 117 LEU A N 1
ATOM 953 C CA . LEU A 1 117 ? -13.480 -0.326 21.395 1.00 89.19 117 LEU A CA 1
ATOM 954 C C . LEU A 1 117 ? -13.364 0.693 20.257 1.00 89.19 117 LEU A C 1
ATOM 956 O O . LEU A 1 117 ? -12.817 1.776 20.455 1.00 89.19 117 LEU A O 1
ATOM 960 N N . ILE A 1 118 ? -13.940 0.387 19.093 1.00 89.56 118 ILE A N 1
ATOM 961 C CA . ILE A 1 118 ? -13.928 1.287 17.930 1.00 89.56 118 ILE A CA 1
ATOM 962 C C . ILE A 1 118 ? -14.718 2.563 18.231 1.00 89.56 118 ILE A C 1
ATOM 964 O O . ILE A 1 118 ? -14.233 3.675 18.025 1.00 89.56 118 ILE A O 1
ATOM 968 N N . LEU A 1 119 ? -15.919 2.404 18.791 1.00 88.75 119 LEU A N 1
ATOM 969 C CA . LEU A 1 119 ? -16.794 3.518 19.144 1.00 88.75 119 LEU A CA 1
ATOM 970 C C . LEU A 1 119 ? -16.205 4.416 20.245 1.00 88.75 119 LEU A C 1
ATOM 972 O O . LEU A 1 119 ? -16.579 5.582 20.332 1.00 88.75 119 LEU A O 1
ATOM 976 N N . ALA A 1 120 ? -15.296 3.901 21.081 1.00 86.00 120 ALA A N 1
ATOM 977 C CA . ALA A 1 120 ? -14.635 4.666 22.144 1.00 86.00 120 ALA A CA 1
ATOM 978 C C . ALA A 1 120 ? -13.720 5.776 21.618 1.00 86.00 120 ALA A C 1
ATOM 980 O O . ALA A 1 120 ? -13.364 6.674 22.375 1.00 86.00 120 ALA A O 1
ATOM 981 N N . LYS A 1 121 ? -13.349 5.725 20.335 1.00 80.12 121 LYS A N 1
ATOM 982 C CA . LYS A 1 121 ? -12.524 6.746 19.683 1.00 80.12 121 LYS A CA 1
ATOM 983 C C . LYS A 1 121 ? -13.259 8.077 19.491 1.00 80.12 121 LYS A C 1
ATOM 985 O O . LYS A 1 121 ? -12.625 9.113 19.313 1.00 80.12 121 LYS A O 1
ATOM 990 N N . HIS A 1 122 ? -14.588 8.047 19.464 1.00 78.81 122 HIS A N 1
ATOM 991 C CA . HIS A 1 122 ? -15.414 9.227 19.253 1.00 78.81 122 HIS A CA 1
ATOM 992 C C . HIS A 1 122 ? -15.965 9.774 20.567 1.00 78.81 122 HIS A C 1
ATOM 994 O O . HIS A 1 122 ? -16.210 9.039 21.524 1.00 78.81 122 HIS A O 1
ATOM 1000 N N . ASP A 1 123 ? -16.214 11.081 20.581 1.00 80.19 123 ASP A N 1
ATOM 1001 C CA . ASP A 1 123 ? -16.931 11.751 21.654 1.00 80.19 123 ASP A CA 1
ATOM 1002 C C . ASP A 1 123 ? -18.366 11.213 21.782 1.00 80.19 123 ASP A C 1
ATOM 1004 O O . ASP A 1 123 ? -18.945 10.658 20.843 1.00 80.19 123 ASP A O 1
ATOM 1008 N N . THR A 1 124 ? -18.971 11.402 22.954 1.00 77.75 124 THR A N 1
ATOM 1009 C CA . THR A 1 124 ? -20.286 10.839 23.300 1.00 77.75 124 THR A CA 1
ATOM 1010 C C . THR A 1 124 ? -21.372 11.168 22.267 1.00 77.75 124 THR A C 1
ATOM 1012 O O . THR A 1 124 ? -22.220 10.321 21.970 1.00 77.75 124 THR A O 1
ATOM 1015 N N . LYS A 1 125 ? -21.330 12.362 21.655 1.00 78.19 125 LYS A N 1
ATOM 1016 C CA . LYS A 1 125 ? -22.305 12.777 20.634 1.00 78.19 125 LYS A CA 1
ATOM 1017 C C . LYS A 1 125 ? -22.157 11.970 19.342 1.00 78.19 125 LYS A C 1
ATOM 1019 O O . LYS A 1 125 ? -23.136 11.372 18.893 1.00 78.19 125 LYS A O 1
ATOM 1024 N N . LYS A 1 126 ? -20.951 11.884 18.763 1.00 76.94 126 LYS A N 1
ATOM 1025 C CA . LYS A 1 126 ? -20.710 11.071 17.555 1.00 76.94 126 LYS A CA 1
ATOM 1026 C C . LYS A 1 126 ? -20.901 9.582 17.823 1.00 76.94 126 LYS A C 1
ATOM 1028 O O . LYS A 1 126 ? -21.474 8.882 16.993 1.00 76.94 126 LYS A O 1
ATOM 1033 N N . ARG A 1 127 ? -20.501 9.103 19.004 1.00 82.19 127 ARG A N 1
ATOM 1034 C CA . ARG A 1 127 ? -20.680 7.706 19.418 1.00 82.19 127 ARG A CA 1
ATOM 1035 C C . ARG A 1 127 ? -22.136 7.268 19.318 1.00 82.19 127 ARG A C 1
ATOM 1037 O O . ARG A 1 127 ? -22.414 6.208 18.767 1.00 82.19 127 ARG A O 1
ATOM 1044 N N . THR A 1 128 ? -23.056 8.119 19.772 1.00 81.38 128 THR A N 1
ATOM 1045 C CA . THR A 1 128 ? -24.500 7.843 19.751 1.00 81.38 128 THR A CA 1
ATOM 1046 C C . THR A 1 128 ? -25.032 7.649 18.329 1.00 81.38 128 THR A C 1
ATOM 1048 O O . THR A 1 128 ? -25.833 6.749 18.092 1.00 81.38 128 THR A O 1
ATOM 1051 N N . ARG A 1 129 ? -24.516 8.412 17.353 1.00 82.69 129 ARG A N 1
ATOM 1052 C CA . ARG A 1 129 ? -24.879 8.283 15.929 1.00 82.69 129 ARG A CA 1
ATOM 1053 C C . ARG A 1 129 ? -24.496 6.922 15.340 1.00 82.69 129 ARG A C 1
ATOM 1055 O O . ARG A 1 129 ? -25.182 6.419 14.457 1.00 82.69 129 ARG A O 1
ATOM 1062 N N . PHE A 1 130 ? -23.412 6.328 15.831 1.00 85.81 130 PHE A N 1
ATOM 1063 C CA . PHE A 1 130 ? -22.861 5.078 15.308 1.00 85.81 130 PHE A CA 1
ATOM 1064 C C . PHE A 1 130 ? -23.248 3.840 16.132 1.00 85.81 130 PHE A C 1
ATOM 1066 O O . PHE A 1 130 ? -22.965 2.719 15.714 1.00 85.81 130 PHE A O 1
ATOM 1073 N N . LEU A 1 131 ? -23.938 4.006 17.270 1.00 84.31 131 LEU A N 1
ATOM 1074 C CA . 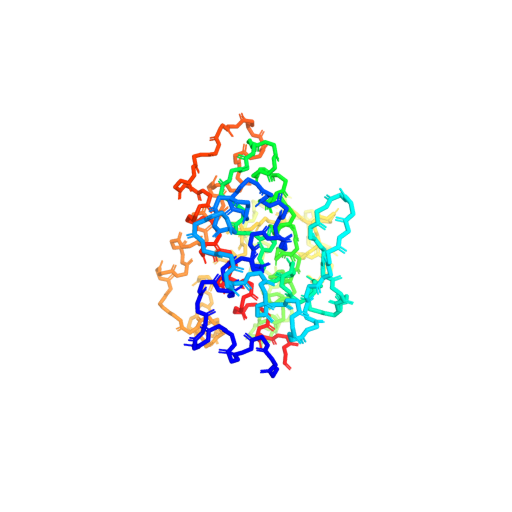LEU A 1 131 ? -24.384 2.891 18.121 1.00 84.31 131 LEU A CA 1
ATOM 1075 C C . LEU A 1 131 ? -25.276 1.895 17.371 1.00 84.31 131 LEU A C 1
ATOM 1077 O O . LEU A 1 131 ? -25.159 0.691 17.599 1.00 84.31 131 LEU A O 1
ATOM 1081 N N . ALA A 1 132 ? -26.130 2.378 16.468 1.00 87.00 132 ALA A N 1
ATOM 1082 C CA . ALA A 1 132 ? -27.037 1.539 15.689 1.00 87.00 132 ALA A CA 1
ATOM 1083 C C . ALA A 1 132 ? -26.345 0.786 14.536 1.00 87.00 132 ALA A C 1
ATOM 1085 O O . ALA A 1 132 ? -26.926 -0.143 13.984 1.00 87.00 132 ALA A O 1
ATOM 1086 N N . LEU A 1 133 ? -25.109 1.150 14.169 1.00 89.19 133 LEU A N 1
ATOM 1087 C CA . LEU A 1 133 ? -24.405 0.495 13.066 1.00 89.19 133 LEU A CA 1
ATOM 1088 C C . LEU A 1 133 ? -23.982 -0.927 13.437 1.00 89.19 133 LEU A C 1
ATOM 1090 O O . LEU A 1 133 ? -23.463 -1.180 14.524 1.00 89.19 133 LEU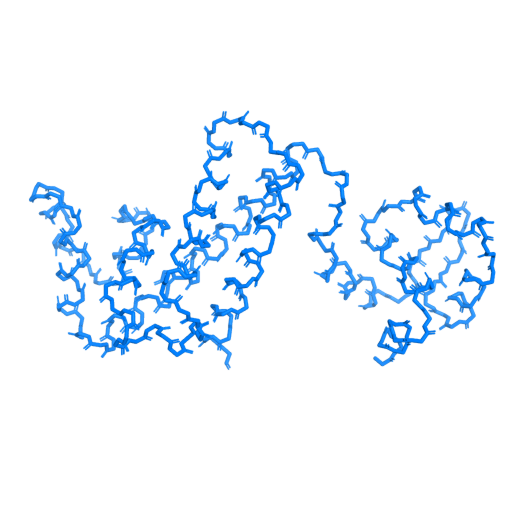 A O 1
ATOM 1094 N N . GLU A 1 134 ? -24.144 -1.859 12.505 1.00 90.19 134 GLU A N 1
ATOM 1095 C CA . GLU A 1 134 ? -23.548 -3.190 12.616 1.00 90.19 134 GLU A CA 1
ATOM 1096 C C . GLU A 1 134 ? -22.016 -3.109 12.612 1.00 90.19 134 GLU A C 1
ATOM 1098 O O . GLU A 1 134 ? -21.434 -2.215 11.994 1.00 90.19 134 GLU A O 1
ATOM 1103 N N . TYR A 1 135 ? -21.350 -4.078 13.247 1.00 91.31 135 TYR A N 1
ATOM 1104 C CA . TYR A 1 135 ? -19.889 -4.100 13.365 1.00 91.31 135 TYR A CA 1
ATOM 1105 C C . TYR A 1 135 ? -19.178 -3.963 12.012 1.00 91.31 135 TYR A C 1
ATOM 1107 O O . TYR A 1 135 ? -18.258 -3.161 11.864 1.00 91.31 135 TYR A O 1
ATOM 1115 N N . LYS A 1 136 ? -19.672 -4.667 10.987 1.00 89.94 136 LYS A N 1
ATOM 1116 C CA . LYS A 1 136 ? -19.135 -4.609 9.618 1.00 89.94 136 LYS A CA 1
ATOM 1117 C C . LYS A 1 136 ? -19.156 -3.197 9.015 1.00 89.94 136 LYS A C 1
ATOM 1119 O O . LYS A 1 136 ? -18.311 -2.868 8.190 1.00 89.94 136 LYS A O 1
ATOM 1124 N N . HIS A 1 137 ? -20.108 -2.355 9.423 1.00 92.06 137 HIS A N 1
ATOM 1125 C CA . HIS A 1 137 ? -20.251 -0.987 8.922 1.00 92.06 137 HIS A CA 1
ATOM 1126 C C . HIS A 1 137 ? -19.318 0.010 9.615 1.00 92.06 137 HIS A C 1
ATOM 1128 O O . HIS A 1 137 ? -19.098 1.086 9.071 1.00 92.06 137 HIS A O 1
ATOM 1134 N N . LEU A 1 138 ? -18.701 -0.356 10.744 1.00 91.00 138 LEU A N 1
ATOM 1135 C CA . LEU A 1 138 ? -17.682 0.465 11.415 1.00 91.00 138 LEU A CA 1
ATOM 1136 C C . LEU A 1 138 ? -16.334 0.474 10.678 1.00 91.00 138 LEU A C 1
ATOM 1138 O O . LEU A 1 138 ? -15.434 1.224 11.034 1.00 91.00 138 LEU A O 1
ATOM 1142 N N . PHE A 1 139 ? -16.194 -0.349 9.640 1.00 91.06 139 PHE A N 1
ATOM 1143 C CA . PHE A 1 139 ? -15.017 -0.402 8.774 1.00 91.06 139 PHE A CA 1
ATOM 1144 C C . PHE A 1 139 ? -15.315 0.095 7.350 1.00 91.06 139 PHE A C 1
ATOM 1146 O O . PHE A 1 139 ? -14.462 0.016 6.468 1.00 91.06 139 PHE A O 1
ATOM 1153 N N . ASP A 1 140 ? -16.510 0.639 7.109 1.00 88.06 140 ASP A N 1
ATOM 1154 C CA . ASP A 1 140 ? -16.928 1.202 5.824 1.00 88.06 140 ASP A CA 1
ATOM 1155 C C . ASP A 1 140 ? -16.801 2.731 5.858 1.00 88.06 140 ASP A C 1
ATOM 1157 O O . ASP A 1 140 ? -17.488 3.393 6.631 1.00 88.06 140 ASP A O 1
ATOM 1161 N N . ALA A 1 141 ? -15.941 3.297 5.003 1.00 84.44 141 ALA A N 1
ATOM 1162 C CA . ALA A 1 141 ? -15.670 4.741 4.955 1.00 84.44 141 ALA A CA 1
ATOM 1163 C C . ALA A 1 141 ? -16.913 5.568 4.617 1.00 84.44 141 ALA A C 1
ATOM 1165 O O . ALA A 1 141 ? -16.997 6.727 5.007 1.00 84.44 141 ALA A O 1
ATOM 1166 N N . ASN A 1 142 ? -17.881 4.979 3.912 1.00 86.31 142 ASN A N 1
ATOM 1167 C CA . ASN A 1 142 ? -19.106 5.675 3.526 1.00 86.31 142 ASN A CA 1
ATOM 1168 C C . ASN A 1 142 ? -20.122 5.746 4.674 1.00 86.31 142 ASN A C 1
ATOM 1170 O O . ASN A 1 142 ? -21.099 6.487 4.591 1.00 86.31 142 ASN A O 1
ATOM 1174 N N . LYS A 1 143 ? -19.928 4.946 5.729 1.00 85.56 143 LYS A N 1
ATOM 1175 C CA . LYS A 1 143 ? -20.870 4.808 6.851 1.00 85.56 143 LYS A CA 1
ATOM 1176 C C . LYS A 1 143 ? -20.275 5.246 8.182 1.00 85.56 143 LYS A C 1
ATOM 1178 O O . LYS A 1 143 ? -21.017 5.684 9.060 1.00 85.56 143 LYS A O 1
ATOM 1183 N N . TYR A 1 144 ? -18.961 5.125 8.332 1.00 86.00 144 TYR A N 1
ATOM 1184 C CA . TYR A 1 144 ? -18.240 5.424 9.554 1.00 86.00 144 TYR A CA 1
ATOM 1185 C C . TYR A 1 144 ? -16.905 6.110 9.248 1.00 86.00 144 TYR A C 1
ATOM 1187 O O . TYR A 1 144 ? -16.152 5.693 8.366 1.00 86.00 144 TYR A O 1
ATOM 1195 N N . GLU A 1 145 ? -16.611 7.167 10.006 1.00 85.31 145 GLU A N 1
ATOM 1196 C CA . GLU A 1 145 ? -15.405 7.995 9.879 1.00 85.31 145 GLU A CA 1
ATOM 1197 C C . GLU A 1 145 ? -14.175 7.278 10.469 1.00 85.31 145 GLU A C 1
ATOM 1199 O O . GLU A 1 145 ? -13.625 7.689 11.495 1.00 85.31 145 GLU A O 1
ATOM 1204 N N . ILE A 1 146 ? -13.758 6.186 9.824 1.00 87.38 146 ILE A N 1
ATOM 1205 C CA . ILE A 1 146 ? -12.508 5.478 10.114 1.00 87.38 146 ILE A CA 1
ATOM 1206 C C . ILE A 1 146 ? -11.448 5.841 9.082 1.00 87.38 146 ILE A C 1
ATOM 1208 O O . ILE A 1 146 ? -11.661 5.705 7.876 1.00 87.38 146 ILE A O 1
ATOM 1212 N N . TYR A 1 147 ? -10.303 6.289 9.574 1.00 88.69 147 TYR A N 1
ATOM 1213 C CA . TYR A 1 147 ? -9.146 6.716 8.801 1.00 88.69 147 TYR A CA 1
ATOM 1214 C C . TYR A 1 147 ? -7.946 5.807 9.082 1.00 88.69 147 TYR A C 1
ATOM 1216 O O . TYR A 1 147 ? -7.917 5.071 10.069 1.00 88.69 147 TYR A O 1
ATOM 1224 N N . LEU A 1 148 ? -6.915 5.891 8.240 1.00 90.38 148 LEU A N 1
ATOM 1225 C CA . LEU A 1 148 ? -5.674 5.124 8.398 1.00 90.38 148 LEU A CA 1
ATOM 1226 C C . LEU A 1 148 ? -5.034 5.276 9.792 1.00 90.38 148 LEU A C 1
ATOM 1228 O O . LEU A 1 148 ? -4.555 4.297 10.363 1.00 90.38 148 LEU A O 1
ATOM 1232 N N . ASP A 1 149 ? -5.064 6.489 10.348 1.00 90.69 149 ASP A N 1
ATOM 1233 C CA . ASP A 1 149 ? -4.529 6.795 11.683 1.00 90.69 149 ASP A CA 1
ATOM 1234 C C . ASP A 1 149 ? -5.267 6.026 12.794 1.00 90.69 149 ASP A C 1
ATOM 1236 O O . ASP A 1 149 ? -4.662 5.564 13.757 1.00 90.69 149 ASP A O 1
ATOM 1240 N N . ASP A 1 150 ? -6.563 5.783 12.604 1.00 91.56 150 ASP A N 1
ATOM 1241 C CA . A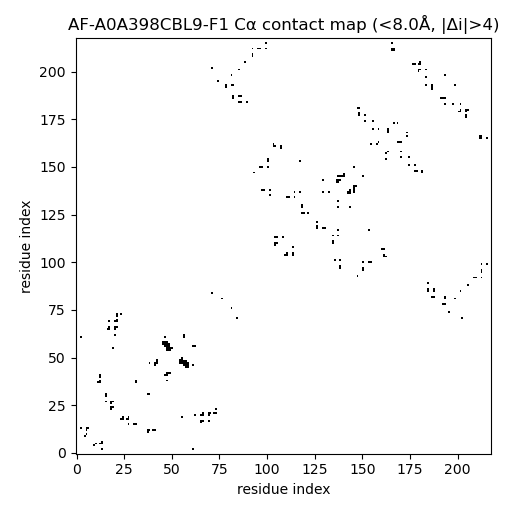SP A 1 150 ? -7.388 5.041 13.558 1.00 91.56 150 ASP A CA 1
ATOM 1242 C C . ASP A 1 150 ? -7.063 3.557 13.541 1.00 91.56 150 ASP A C 1
ATOM 1244 O O . ASP A 1 150 ? -7.026 2.904 14.582 1.00 91.56 150 ASP A O 1
ATOM 1248 N N . LEU A 1 151 ? -6.809 3.020 12.345 1.00 94.25 151 LEU A N 1
ATOM 1249 C CA . LEU A 1 151 ? -6.370 1.640 12.178 1.00 94.25 151 LEU A CA 1
ATOM 1250 C C . LEU A 1 151 ? -5.018 1.432 12.855 1.00 94.25 151 LEU A C 1
ATOM 1252 O O . LEU A 1 151 ? -4.845 0.431 13.544 1.00 94.25 151 LEU A O 1
ATOM 1256 N N . ARG A 1 152 ? -4.091 2.391 12.721 1.00 95.19 152 ARG A N 1
ATOM 1257 C CA . ARG A 1 152 ? -2.818 2.374 13.454 1.00 95.19 152 ARG A CA 1
ATOM 1258 C C . ARG A 1 152 ? -3.064 2.306 14.960 1.00 95.19 152 ARG A C 1
ATOM 1260 O O . ARG A 1 152 ? -2.474 1.459 15.621 1.00 95.19 152 ARG A O 1
ATOM 1267 N N . ASP A 1 153 ? -3.919 3.168 15.502 1.00 94.19 153 ASP A N 1
ATOM 1268 C CA . ASP A 1 153 ? -4.162 3.223 16.947 1.00 94.19 153 ASP A CA 1
ATOM 1269 C C . ASP A 1 153 ? -4.818 1.948 17.486 1.00 94.19 153 ASP A C 1
ATOM 1271 O O . ASP A 1 153 ? -4.446 1.472 18.559 1.00 94.19 153 ASP A O 1
ATOM 1275 N N . LEU A 1 154 ? -5.754 1.364 16.734 1.00 94.19 154 LEU A N 1
ATOM 1276 C CA . LEU A 1 154 ? -6.355 0.069 17.065 1.00 94.19 154 LEU A CA 1
ATOM 1277 C C . LEU A 1 154 ? -5.309 -1.053 17.061 1.00 94.19 154 LEU A C 1
ATOM 1279 O O . LEU A 1 154 ? -5.232 -1.820 18.016 1.00 94.19 154 LEU A O 1
ATOM 1283 N N . ILE A 1 155 ? -4.464 -1.106 16.028 1.00 95.88 155 ILE A N 1
ATOM 1284 C CA . ILE A 1 155 ? -3.392 -2.105 15.916 1.00 95.88 155 ILE A CA 1
ATOM 1285 C C . ILE A 1 155 ? -2.400 -1.987 17.076 1.00 95.88 155 ILE A C 1
ATOM 1287 O O . ILE A 1 155 ? -1.996 -3.000 17.639 1.00 95.88 155 ILE A O 1
ATOM 1291 N N . ARG A 1 156 ? -2.020 -0.763 17.463 1.00 95.50 156 ARG A N 1
ATOM 1292 C CA . ARG A 1 156 ? -1.086 -0.537 18.578 1.00 95.50 156 ARG A CA 1
ATOM 1293 C C . ARG A 1 156 ? -1.657 -0.987 19.919 1.00 95.50 156 ARG A C 1
ATOM 1295 O O . ARG A 1 156 ? -0.919 -1.548 20.720 1.00 95.50 156 ARG A O 1
ATOM 1302 N N . LYS A 1 157 ? -2.948 -0.748 20.170 1.00 93.88 157 LYS A N 1
ATOM 1303 C CA . LYS A 1 157 ? -3.601 -1.143 21.430 1.00 93.88 157 LYS A CA 1
ATOM 1304 C C . LYS A 1 157 ? -3.629 -2.656 21.625 1.00 93.88 157 LYS A C 1
ATOM 1306 O O . LYS A 1 157 ? -3.386 -3.119 22.731 1.00 93.88 157 LYS A O 1
ATOM 1311 N N . ASP A 1 158 ? -3.875 -3.402 20.552 1.00 94.31 158 ASP A N 1
ATOM 1312 C CA . ASP A 1 158 ? -3.967 -4.866 20.570 1.00 94.31 158 ASP A CA 1
ATOM 1313 C C . ASP A 1 158 ? -2.727 -5.543 19.956 1.00 94.31 158 ASP A C 1
ATOM 1315 O O . ASP A 1 158 ? -2.804 -6.662 19.437 1.00 94.31 158 ASP A O 1
ATOM 1319 N N . TRP A 1 159 ? -1.571 -4.865 20.002 1.00 95.94 159 TRP A N 1
ATOM 1320 C CA . TRP A 1 159 ? -0.358 -5.291 19.301 1.00 95.94 159 TRP A CA 1
ATOM 1321 C C . TRP A 1 159 ? 0.065 -6.708 19.685 1.00 95.94 159 TRP A C 1
ATOM 1323 O O . TRP A 1 159 ? 0.074 -7.606 18.842 1.00 95.94 159 TRP A O 1
ATOM 1333 N N . GLU A 1 160 ? 0.356 -6.912 20.970 1.00 94.69 160 GLU A N 1
ATOM 1334 C CA . GLU A 1 160 ? 0.807 -8.198 21.510 1.00 94.69 160 GLU A CA 1
ATOM 1335 C C . GLU A 1 160 ? -0.259 -9.289 21.370 1.00 94.69 160 GLU A C 1
ATOM 1337 O O . GLU A 1 160 ? 0.066 -10.446 21.116 1.00 94.69 160 GLU A O 1
ATOM 1342 N N . ALA A 1 161 ? -1.537 -8.919 21.484 1.00 92.69 161 ALA A N 1
ATOM 1343 C CA . ALA A 1 161 ? -2.643 -9.868 21.505 1.00 92.69 161 ALA A CA 1
ATOM 1344 C C . ALA A 1 161 ? -2.940 -10.488 20.130 1.00 92.69 161 ALA A C 1
ATOM 1346 O O . ALA A 1 161 ? -3.301 -11.661 20.069 1.00 92.69 161 ALA A O 1
ATOM 1347 N N . GLY A 1 162 ? -2.790 -9.742 19.026 1.00 92.25 162 GLY A N 1
ATOM 1348 C CA . GLY A 1 162 ? -3.135 -10.289 17.706 1.00 92.25 162 GLY A CA 1
ATOM 1349 C C . GLY A 1 162 ? -2.416 -9.728 16.487 1.00 92.25 162 GLY A C 1
ATOM 1350 O O . GLY A 1 162 ? -2.560 -10.305 15.411 1.00 92.25 162 GLY A O 1
ATOM 1351 N N . PHE A 1 163 ? -1.619 -8.662 16.606 1.00 96.38 163 PHE A N 1
ATOM 1352 C CA . PHE A 1 163 ? -0.964 -8.045 15.443 1.00 96.38 163 PHE A CA 1
ATOM 1353 C C . PHE A 1 163 ? 0.544 -8.305 15.359 1.00 96.38 163 PHE A C 1
ATOM 1355 O O . PHE A 1 163 ? 1.094 -8.304 14.255 1.00 96.38 163 PHE A O 1
ATOM 1362 N N . ARG A 1 164 ? 1.210 -8.612 16.480 1.00 95.75 164 ARG A N 1
ATOM 1363 C CA . ARG A 1 164 ? 2.660 -8.855 16.540 1.00 95.75 164 ARG A CA 1
ATOM 1364 C C . ARG A 1 164 ? 3.119 -9.912 15.539 1.00 95.75 164 ARG A C 1
ATOM 1366 O O . ARG A 1 164 ? 4.095 -9.700 14.828 1.00 95.75 164 ARG A O 1
ATOM 1373 N N . ASN A 1 165 ? 2.400 -11.028 15.439 1.00 93.25 165 ASN A N 1
ATOM 1374 C CA . ASN A 1 165 ? 2.774 -12.116 14.531 1.00 93.25 165 ASN A CA 1
ATOM 1375 C C . ASN A 1 165 ? 2.521 -11.765 13.058 1.00 93.25 165 ASN A C 1
ATOM 1377 O O . ASN A 1 165 ? 3.302 -12.169 12.201 1.00 93.25 165 ASN A O 1
ATOM 1381 N N . ILE A 1 166 ? 1.485 -10.968 12.775 1.00 94.94 166 ILE A N 1
ATOM 1382 C CA . ILE A 1 166 ? 1.117 -10.545 11.416 1.00 94.94 166 ILE A CA 1
ATOM 1383 C C . ILE A 1 166 ? 2.192 -9.624 10.830 1.00 94.94 166 ILE A C 1
ATOM 1385 O O . ILE A 1 166 ? 2.631 -9.810 9.698 1.00 94.94 166 ILE A O 1
ATOM 1389 N N . PHE A 1 167 ? 2.632 -8.630 11.602 1.00 95.06 167 PHE A N 1
ATOM 1390 C CA . PHE A 1 167 ? 3.628 -7.665 11.133 1.00 95.06 167 PHE A CA 1
ATOM 1391 C C . PHE A 1 167 ? 5.068 -8.125 11.383 1.00 95.06 167 PHE A C 1
ATOM 1393 O O . PHE A 1 167 ? 5.972 -7.686 10.674 1.00 95.06 167 PHE A O 1
ATOM 1400 N N . SER A 1 168 ? 5.270 -9.047 12.331 1.00 89.38 168 SER A N 1
ATOM 1401 C CA . SER A 1 168 ? 6.555 -9.677 12.667 1.00 89.38 168 SER A CA 1
ATOM 1402 C C . SER A 1 168 ? 7.687 -8.667 12.920 1.00 89.38 168 SER A C 1
ATOM 1404 O O . SER A 1 168 ? 8.842 -8.915 12.582 1.00 89.38 168 SER A O 1
ATOM 1406 N N . GLU A 1 169 ? 7.349 -7.511 13.488 1.00 89.81 169 GLU A N 1
ATOM 1407 C CA . GLU A 1 169 ? 8.277 -6.438 13.848 1.00 89.81 169 GLU A CA 1
ATOM 1408 C C . GLU A 1 169 ? 7.972 -5.929 15.263 1.00 89.81 169 GLU A C 1
ATOM 1410 O O . GLU A 1 169 ? 7.088 -6.441 15.950 1.00 89.81 169 GLU A O 1
ATOM 1415 N N . ASP A 1 170 ? 8.733 -4.935 15.708 1.00 93.25 170 ASP A N 1
ATOM 1416 C CA . ASP A 1 170 ? 8.443 -4.195 16.929 1.00 93.25 170 ASP A CA 1
ATOM 1417 C C . ASP A 1 170 ? 7.335 -3.146 16.704 1.00 93.25 170 ASP A C 1
ATOM 1419 O O . ASP A 1 170 ? 7.213 -2.574 15.612 1.00 93.25 170 ASP A O 1
ATOM 1423 N N . VAL A 1 171 ? 6.543 -2.878 17.749 1.00 95.31 171 VAL A N 1
ATOM 1424 C CA . VAL A 1 171 ? 5.408 -1.944 17.695 1.00 95.31 171 VAL A CA 1
ATOM 1425 C C . VAL A 1 171 ? 5.838 -0.525 17.326 1.00 95.31 171 VAL A C 1
ATOM 1427 O O . VAL A 1 171 ? 5.110 0.158 16.601 1.00 95.31 171 VAL A O 1
ATOM 1430 N N . GLU A 1 172 ? 7.026 -0.082 17.748 1.00 95.88 172 GLU A N 1
ATOM 1431 C CA . GLU A 1 172 ? 7.512 1.263 17.443 1.00 95.88 172 GLU A CA 1
ATOM 1432 C C . GLU A 1 172 ? 7.932 1.383 15.981 1.00 95.88 172 GLU A C 1
ATOM 1434 O O . GLU A 1 172 ? 7.616 2.379 15.332 1.00 95.88 172 GLU A O 1
ATOM 1439 N N . ARG A 1 173 ? 8.530 0.334 15.400 1.00 94.38 173 ARG A N 1
ATOM 1440 C CA . ARG A 1 173 ? 8.838 0.309 13.958 1.00 94.38 173 ARG A CA 1
ATOM 1441 C C . ARG A 1 173 ? 7.574 0.353 13.108 1.00 94.38 173 ARG A C 1
ATOM 1443 O O . ARG A 1 173 ? 7.508 1.130 12.151 1.00 94.38 173 ARG A O 1
ATOM 1450 N N . PHE A 1 174 ? 6.558 -0.429 13.478 1.00 96.50 174 PHE A N 1
ATOM 1451 C CA . PHE A 1 174 ? 5.237 -0.348 12.852 1.00 96.50 174 PHE A CA 1
ATOM 1452 C C . PHE A 1 174 ? 4.667 1.071 12.966 1.00 96.50 174 PHE A C 1
ATOM 1454 O O . PHE A 1 174 ? 4.251 1.657 11.964 1.00 96.50 174 PHE A O 1
ATOM 1461 N N . ASN A 1 175 ? 4.694 1.645 14.170 1.00 95.81 175 ASN A N 1
ATOM 1462 C CA . ASN A 1 175 ? 4.146 2.966 14.449 1.00 95.81 175 ASN A CA 1
ATOM 1463 C C . ASN A 1 175 ? 4.829 4.055 13.609 1.00 95.81 175 ASN A C 1
ATOM 1465 O O . ASN A 1 175 ? 4.143 4.829 12.939 1.00 95.81 175 ASN A O 1
ATOM 1469 N N . SER A 1 176 ? 6.165 4.074 13.562 1.00 94.81 176 SER A N 1
ATOM 1470 C CA . SER A 1 176 ? 6.928 5.026 12.748 1.00 94.81 176 SER A CA 1
ATOM 1471 C C . SER A 1 176 ? 6.578 4.928 11.262 1.00 94.81 176 SER A C 1
ATOM 1473 O O . SER A 1 176 ? 6.368 5.955 10.616 1.00 94.81 176 SER A O 1
ATOM 1475 N N . ARG A 1 177 ? 6.446 3.709 10.716 1.00 94.75 177 ARG A N 1
ATOM 1476 C CA . ARG A 1 177 ? 6.050 3.509 9.310 1.00 94.75 177 ARG A CA 1
ATOM 1477 C C . ARG A 1 177 ? 4.637 4.012 9.037 1.00 94.75 177 ARG A C 1
ATOM 1479 O O . ARG A 1 177 ? 4.419 4.690 8.039 1.00 94.75 177 ARG A O 1
ATOM 1486 N N . MET A 1 178 ? 3.686 3.742 9.925 1.00 95.06 178 MET A N 1
ATOM 1487 C CA . MET A 1 178 ? 2.308 4.214 9.760 1.00 95.06 178 MET A CA 1
ATOM 1488 C C . MET A 1 178 ? 2.192 5.740 9.874 1.00 95.06 178 MET A C 1
ATOM 1490 O O . MET A 1 178 ? 1.442 6.349 9.112 1.00 95.06 178 MET A O 1
ATOM 1494 N N . ILE A 1 179 ? 2.953 6.369 10.778 1.00 93.94 179 ILE A N 1
ATOM 1495 C CA . ILE A 1 179 ? 3.038 7.835 10.886 1.00 93.94 179 ILE A CA 1
ATOM 1496 C C . ILE A 1 179 ? 3.600 8.434 9.594 1.00 93.94 179 ILE A C 1
ATOM 1498 O O . ILE A 1 179 ? 3.019 9.379 9.064 1.00 93.94 179 ILE A O 1
ATOM 1502 N N . LEU A 1 180 ? 4.681 7.859 9.058 1.00 92.69 180 LEU A N 1
ATOM 1503 C CA . LEU A 1 180 ? 5.277 8.276 7.788 1.00 92.69 180 LEU A CA 1
ATOM 1504 C C . LEU A 1 180 ? 4.261 8.197 6.638 1.00 92.69 180 LEU A C 1
ATOM 1506 O O . LEU A 1 180 ? 4.063 9.179 5.924 1.00 92.69 180 LEU A O 1
ATOM 1510 N N . LEU A 1 181 ? 3.576 7.056 6.496 1.00 93.06 181 LEU A N 1
ATOM 1511 C CA . LEU A 1 181 ? 2.565 6.848 5.456 1.00 93.06 181 LEU A CA 1
ATOM 1512 C C . LEU A 1 181 ? 1.397 7.833 5.571 1.00 93.06 181 LEU A C 1
ATOM 1514 O O . LEU A 1 181 ? 0.932 8.346 4.556 1.00 93.06 181 LEU A O 1
ATOM 1518 N N . ASN A 1 182 ? 0.934 8.124 6.788 1.00 90.69 182 ASN A N 1
ATOM 1519 C CA . ASN A 1 182 ? -0.132 9.099 7.017 1.00 90.69 182 ASN A CA 1
ATOM 1520 C C . ASN A 1 182 ? 0.341 10.546 6.777 1.00 90.69 182 ASN A C 1
ATOM 1522 O O . ASN A 1 182 ? -0.427 11.351 6.265 1.00 90.69 182 ASN A O 1
ATOM 1526 N N . SER A 1 183 ? 1.590 10.882 7.112 1.00 87.69 183 SER A N 1
ATOM 1527 C CA . SER A 1 183 ? 2.161 12.216 6.882 1.00 87.69 183 SER A CA 1
ATOM 1528 C C . SER A 1 183 ? 2.302 12.517 5.388 1.00 87.69 183 SER A C 1
ATOM 1530 O O . SER A 1 183 ? 1.748 13.499 4.896 1.00 87.69 183 SER A O 1
ATOM 1532 N N . ILE A 1 184 ? 2.966 11.624 4.647 1.00 84.62 184 ILE A N 1
ATOM 1533 C CA . ILE A 1 184 ? 3.178 11.772 3.199 1.00 84.62 184 ILE A CA 1
ATOM 1534 C C . ILE A 1 184 ? 1.854 11.627 2.446 1.00 84.62 184 ILE A C 1
ATOM 1536 O O . ILE A 1 184 ? 1.567 12.380 1.521 1.00 84.62 184 ILE A O 1
ATOM 1540 N N . GLY A 1 185 ? 1.001 10.701 2.884 1.00 73.38 185 GLY A N 1
ATOM 1541 C CA . GLY A 1 185 ? -0.315 10.465 2.303 1.00 73.38 185 GLY A CA 1
ATOM 1542 C C . GLY A 1 185 ? -1.339 11.573 2.538 1.00 73.38 185 GLY A C 1
ATOM 1543 O O . GLY A 1 185 ? -2.467 11.383 2.109 1.00 73.38 185 GLY A O 1
ATOM 1544 N N . ARG A 1 186 ? -0.989 12.663 3.239 1.00 72.94 186 ARG A N 1
ATOM 1545 C CA . ARG A 1 186 ? -1.781 13.907 3.345 1.00 72.94 186 ARG A CA 1
ATOM 1546 C C . ARG A 1 186 ? -1.259 15.020 2.433 1.00 72.94 186 ARG A C 1
ATOM 1548 O O . ARG A 1 186 ? -1.888 16.073 2.336 1.00 72.94 186 ARG A O 1
ATOM 1555 N N . SER A 1 187 ? -0.103 14.829 1.796 1.00 62.94 187 SER A N 1
ATOM 1556 C CA . SER A 1 187 ? 0.451 15.787 0.833 1.00 62.94 187 SER A CA 1
ATOM 1557 C C . SER A 1 187 ? -0.426 15.916 -0.418 1.00 62.94 187 SER A C 1
ATOM 1559 O O . SER A 1 187 ? -0.435 16.982 -1.033 1.00 62.94 187 SER A O 1
ATOM 1561 N N . ASP A 1 188 ? -1.220 14.884 -0.731 1.00 54.84 188 ASP A N 1
ATOM 1562 C CA . ASP A 1 188 ? -2.254 14.876 -1.775 1.00 54.84 188 ASP A CA 1
ATOM 1563 C C . ASP A 1 188 ? -3.371 15.895 -1.514 1.00 54.84 188 ASP A C 1
ATOM 1565 O O . ASP A 1 188 ? -3.773 16.626 -2.416 1.00 54.84 188 ASP A O 1
ATOM 1569 N N . ALA A 1 189 ? -3.816 16.016 -0.265 1.00 51.47 189 ALA A N 1
ATOM 1570 C CA . ALA A 1 189 ? -4.896 16.902 0.146 1.00 51.47 189 ALA A CA 1
ATOM 1571 C C . ALA A 1 189 ? -4.480 18.383 0.198 1.00 51.47 189 ALA A C 1
ATOM 1573 O O . ALA A 1 189 ? -5.337 19.262 0.270 1.00 51.47 189 ALA A O 1
ATOM 1574 N N . HIS A 1 190 ? -3.174 18.671 0.173 1.00 53.31 190 HIS A N 1
ATOM 1575 C CA . HIS A 1 190 ? -2.632 20.024 0.328 1.00 53.31 190 HIS A CA 1
ATOM 1576 C C . HIS A 1 190 ? -1.775 20.500 -0.853 1.00 53.31 190 HIS A C 1
ATOM 1578 O O . HIS A 1 190 ? -1.127 21.538 -0.724 1.00 53.31 190 HIS A O 1
ATOM 1584 N N . ALA A 1 191 ? -1.759 19.766 -1.975 1.00 55.84 191 ALA A N 1
ATOM 1585 C CA . ALA A 1 191 ? -0.956 20.083 -3.164 1.00 55.84 191 ALA A CA 1
ATOM 1586 C C . ALA A 1 191 ? 0.518 20.393 -2.832 1.00 55.84 191 ALA A C 1
ATOM 1588 O O . ALA A 1 191 ? 1.146 21.269 -3.430 1.00 55.84 191 ALA A O 1
ATOM 1589 N N . LYS A 1 192 ? 1.074 19.697 -1.832 1.00 67.00 192 LYS A N 1
ATOM 1590 C CA . LYS A 1 192 ? 2.476 19.876 -1.452 1.00 67.00 192 LYS A CA 1
ATOM 1591 C C . LYS A 1 192 ? 3.356 19.140 -2.453 1.00 67.00 192 LYS A C 1
ATOM 1593 O O . LYS A 1 192 ? 3.034 18.030 -2.871 1.00 67.00 192 LYS A O 1
ATOM 1598 N N . ASN A 1 193 ? 4.469 19.766 -2.821 1.00 77.75 193 ASN A N 1
ATOM 1599 C CA . ASN A 1 193 ? 5.514 19.094 -3.582 1.00 77.75 193 ASN A CA 1
ATOM 1600 C C . ASN A 1 193 ? 6.017 17.885 -2.774 1.00 77.75 193 ASN A C 1
ATOM 1602 O O . ASN A 1 193 ? 6.254 18.027 -1.573 1.00 77.75 193 ASN A O 1
ATOM 1606 N N . VAL A 1 194 ? 6.150 16.724 -3.414 1.00 82.88 194 VAL A N 1
ATOM 1607 C CA . VAL A 1 194 ? 6.658 15.485 -2.817 1.00 82.88 194 VAL A CA 1
ATOM 1608 C C . VAL A 1 194 ? 8.118 15.298 -3.250 1.00 82.88 194 VAL A C 1
ATOM 1610 O O . VAL A 1 194 ? 8.376 14.922 -4.403 1.00 82.88 194 VAL A O 1
ATOM 1613 N N . PRO A 1 195 ? 9.090 15.549 -2.351 1.00 86.12 195 PRO A N 1
ATOM 1614 C CA . PRO A 1 195 ? 10.498 15.283 -2.619 1.00 86.12 195 PRO A CA 1
ATOM 1615 C C . PRO A 1 195 ? 10.741 13.813 -2.973 1.00 86.12 195 PRO A C 1
ATOM 1617 O O . PRO A 1 195 ? 10.052 12.921 -2.473 1.00 86.12 195 PRO A O 1
ATOM 1620 N N . ASP A 1 196 ? 11.761 13.535 -3.784 1.00 83.25 196 ASP A N 1
ATOM 1621 C CA . ASP A 1 196 ? 12.110 12.154 -4.153 1.00 83.25 196 ASP A CA 1
ATOM 1622 C C . ASP A 1 196 ? 12.487 11.302 -2.935 1.00 83.25 196 ASP A C 1
ATOM 1624 O O . ASP A 1 196 ? 12.119 10.129 -2.862 1.00 83.25 196 ASP A O 1
ATOM 1628 N N . SER A 1 197 ? 13.131 11.908 -1.932 1.00 85.19 197 SER A N 1
ATOM 1629 C CA . SER A 1 197 ? 13.444 11.263 -0.650 1.00 85.19 197 SER A CA 1
ATOM 1630 C C . SER A 1 197 ? 12.192 10.787 0.089 1.00 85.19 197 SER A C 1
ATOM 1632 O O . SER A 1 197 ? 12.166 9.684 0.646 1.00 85.19 197 SER A O 1
ATOM 1634 N N . ASP A 1 198 ? 11.131 11.595 0.068 1.00 88.12 198 ASP A N 1
ATOM 1635 C CA . ASP A 1 198 ? 9.860 11.271 0.711 1.00 88.12 198 ASP A CA 1
ATOM 1636 C C . ASP A 1 198 ? 9.148 10.182 -0.084 1.00 88.12 198 ASP A C 1
ATOM 1638 O O . ASP A 1 198 ? 8.665 9.210 0.496 1.00 88.12 198 ASP A O 1
ATOM 1642 N N . MET A 1 199 ? 9.161 10.275 -1.417 1.00 88.56 199 MET A N 1
ATOM 1643 C CA . MET A 1 199 ? 8.585 9.249 -2.283 1.00 88.56 199 MET A CA 1
ATOM 1644 C C . MET A 1 199 ? 9.272 7.890 -2.097 1.00 88.56 199 MET A C 1
ATOM 1646 O O . MET A 1 199 ? 8.607 6.856 -2.007 1.00 88.56 199 MET A O 1
ATOM 1650 N N . GLN A 1 200 ? 10.601 7.872 -1.978 1.00 87.38 200 GLN A N 1
ATOM 1651 C CA . GLN A 1 200 ? 11.362 6.655 -1.705 1.00 87.38 200 GLN A CA 1
ATOM 1652 C C . GLN A 1 200 ? 11.015 6.070 -0.329 1.00 87.38 200 GLN A C 1
ATOM 1654 O O . GLN A 1 200 ? 10.777 4.864 -0.207 1.00 87.38 200 GLN A O 1
ATOM 1659 N N . SER A 1 201 ? 10.913 6.924 0.691 1.00 89.69 201 SER A N 1
ATOM 1660 C CA . SER A 1 201 ? 10.522 6.528 2.049 1.00 89.69 201 SER A CA 1
ATOM 1661 C C . SER A 1 201 ? 9.097 5.960 2.084 1.00 89.69 201 SER A C 1
ATOM 1663 O O . SER A 1 201 ? 8.857 4.904 2.677 1.00 89.69 201 SER A O 1
ATOM 1665 N N . PHE A 1 202 ? 8.162 6.605 1.380 1.00 92.38 202 PHE A N 1
ATOM 1666 C CA . PHE A 1 202 ? 6.793 6.131 1.193 1.00 92.38 202 PHE A CA 1
ATOM 1667 C C . PHE A 1 202 ? 6.764 4.765 0.509 1.00 92.38 202 PHE A C 1
ATOM 1669 O O . PHE A 1 202 ? 6.149 3.838 1.031 1.00 92.38 202 PHE A O 1
ATOM 1676 N N . ARG A 1 203 ? 7.461 4.603 -0.624 1.00 91.19 203 ARG A N 1
ATOM 1677 C CA . ARG A 1 203 ? 7.521 3.335 -1.367 1.00 91.19 203 ARG A CA 1
ATOM 1678 C C . ARG A 1 203 ? 8.059 2.202 -0.502 1.00 91.19 203 ARG A C 1
ATOM 1680 O O . ARG A 1 203 ? 7.497 1.107 -0.548 1.00 91.19 203 ARG A O 1
ATOM 1687 N N . GLY A 1 204 ? 9.095 2.454 0.297 1.00 91.00 204 GLY A N 1
ATOM 1688 C CA . GLY A 1 204 ? 9.653 1.472 1.229 1.00 91.00 204 GLY A CA 1
ATOM 1689 C C . GLY A 1 204 ? 8.637 1.033 2.287 1.00 91.00 204 GLY A C 1
ATOM 1690 O O . GLY A 1 204 ? 8.339 -0.157 2.406 1.00 91.00 204 GLY A O 1
ATOM 1691 N N . ALA A 1 205 ? 8.047 1.9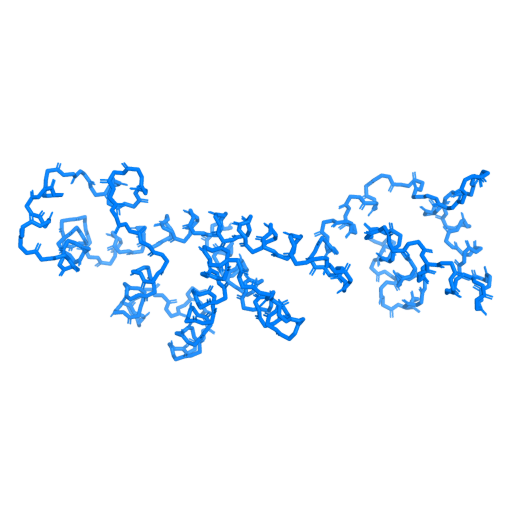90 3.008 1.00 93.75 205 ALA A N 1
ATOM 1692 C CA . ALA A 1 205 ? 7.058 1.699 4.048 1.00 93.75 205 ALA A CA 1
ATOM 1693 C C . ALA A 1 205 ? 5.776 1.056 3.488 1.00 93.75 205 ALA A C 1
ATOM 1695 O O . ALA A 1 205 ? 5.234 0.129 4.089 1.00 93.75 205 ALA A O 1
ATOM 1696 N N . MET A 1 206 ? 5.311 1.510 2.323 1.00 94.75 206 MET A N 1
ATOM 1697 C CA . MET A 1 206 ? 4.099 1.009 1.678 1.00 94.75 206 MET A CA 1
ATOM 1698 C C . MET A 1 206 ? 4.290 -0.413 1.151 1.00 94.75 206 MET A C 1
ATOM 1700 O O . MET A 1 206 ? 3.414 -1.246 1.350 1.00 94.75 206 MET A O 1
ATOM 1704 N N . SER A 1 207 ? 5.437 -0.719 0.535 1.00 93.69 207 SER A N 1
ATOM 1705 C CA . SER A 1 207 ? 5.707 -2.072 0.025 1.00 93.69 207 SER A CA 1
ATOM 1706 C C . SER A 1 207 ? 5.760 -3.093 1.159 1.00 93.69 207 SER A C 1
ATOM 1708 O O . SER A 1 207 ? 5.180 -4.168 1.041 1.00 93.69 207 SER A O 1
ATOM 1710 N N . TRP A 1 208 ? 6.371 -2.728 2.289 1.00 95.00 208 TRP A N 1
ATOM 1711 C CA . TRP A 1 208 ? 6.324 -3.556 3.492 1.00 95.00 208 TRP A CA 1
ATOM 1712 C C . TRP A 1 208 ? 4.890 -3.758 4.001 1.00 95.00 208 TRP A C 1
ATOM 1714 O O . TRP A 1 208 ? 4.499 -4.881 4.314 1.00 95.00 208 TRP A O 1
ATOM 1724 N N . LEU A 1 209 ? 4.082 -2.695 4.072 1.00 95.88 209 LEU A N 1
ATOM 1725 C CA . LEU A 1 209 ? 2.702 -2.809 4.546 1.00 95.88 209 LEU A CA 1
ATOM 1726 C C . LEU A 1 209 ? 1.867 -3.699 3.613 1.00 95.88 209 LEU A C 1
ATOM 1728 O O . LEU A 1 209 ? 1.115 -4.552 4.080 1.00 95.88 209 LEU A O 1
ATOM 1732 N N . GLU A 1 210 ? 2.017 -3.528 2.299 1.00 95.19 210 GLU A N 1
ATOM 1733 C CA . GLU A 1 210 ? 1.375 -4.352 1.272 1.00 95.19 210 GLU A CA 1
ATOM 1734 C C . GLU A 1 210 ? 1.765 -5.830 1.387 1.00 95.19 210 GLU A C 1
ATOM 1736 O O . GLU A 1 210 ? 0.893 -6.690 1.250 1.00 95.19 210 GLU A O 1
ATOM 1741 N N . GLU A 1 211 ? 3.035 -6.123 1.676 1.00 94.50 211 GLU A N 1
ATOM 1742 C CA . GLU A 1 211 ? 3.534 -7.477 1.916 1.00 94.50 211 GLU A CA 1
ATOM 1743 C C . GLU A 1 211 ? 2.891 -8.093 3.163 1.00 94.50 211 GLU A C 1
ATOM 1745 O O . GLU A 1 211 ? 2.280 -9.157 3.072 1.00 94.50 211 GLU A O 1
ATOM 1750 N N . LYS A 1 212 ? 2.956 -7.412 4.315 1.00 95.38 212 LYS A N 1
ATOM 1751 C CA . LYS A 1 212 ? 2.420 -7.933 5.584 1.00 95.38 212 LYS A CA 1
ATOM 1752 C C . LYS A 1 212 ? 0.909 -8.127 5.542 1.00 95.38 212 LYS A C 1
ATOM 1754 O O . LYS A 1 212 ? 0.401 -9.176 5.929 1.00 95.38 212 LYS A O 1
ATOM 1759 N N . VAL A 1 213 ? 0.180 -7.144 5.015 1.00 95.94 213 VAL A N 1
ATOM 1760 C CA . VAL A 1 213 ? -1.277 -7.244 4.858 1.00 95.94 213 VAL A CA 1
ATOM 1761 C C . VAL A 1 213 ? -1.636 -8.295 3.807 1.00 95.94 213 VAL A C 1
ATOM 1763 O O . VAL A 1 213 ? -2.616 -9.009 3.977 1.00 95.94 213 VAL A O 1
ATOM 1766 N N . GLY A 1 214 ? -0.865 -8.414 2.723 1.00 93.75 214 GLY A N 1
ATOM 1767 C CA . GLY A 1 214 ? -1.068 -9.439 1.699 1.00 93.75 214 GLY A CA 1
ATOM 1768 C C . GLY A 1 214 ? -0.867 -10.858 2.229 1.00 93.75 214 GLY A C 1
ATOM 1769 O O . GLY A 1 214 ? -1.704 -11.720 1.965 1.00 93.75 214 GLY A O 1
ATOM 1770 N N . GLY A 1 215 ? 0.189 -11.073 3.017 1.00 93.38 215 GLY A N 1
ATOM 1771 C CA . GLY A 1 215 ? 0.508 -12.360 3.635 1.00 93.38 215 GLY A CA 1
ATOM 1772 C C . GLY A 1 215 ? -0.562 -12.855 4.608 1.00 93.38 215 GLY A C 1
ATOM 1773 O O . GLY A 1 215 ? -0.746 -14.054 4.730 1.00 93.38 215 GLY A O 1
ATOM 1774 N N . TYR A 1 216 ? -1.325 -11.956 5.237 1.00 94.19 216 TYR A N 1
ATOM 1775 C CA . TYR A 1 216 ? -2.451 -12.335 6.098 1.00 94.19 216 TYR A CA 1
ATOM 1776 C C . TYR A 1 216 ? -3.638 -12.955 5.333 1.00 94.19 216 TYR A C 1
ATOM 1778 O O . TYR A 1 216 ? -4.374 -13.764 5.890 1.00 94.19 216 TYR A O 1
ATOM 1786 N N . PHE A 1 217 ? -3.854 -12.562 4.073 1.00 91.00 217 PHE A N 1
ATOM 1787 C CA . PHE A 1 217 ? -4.968 -13.053 3.246 1.00 91.00 217 PHE A CA 1
ATOM 1788 C C . PHE A 1 217 ? -4.576 -14.192 2.292 1.00 91.00 217 PHE A C 1
ATOM 1790 O O . PHE A 1 217 ? -5.406 -14.586 1.470 1.00 91.00 217 PHE A O 1
ATOM 1797 N N . SER A 1 218 ? -3.319 -14.639 2.339 1.00 80.94 218 SER A N 1
ATOM 1798 C CA . SER A 1 218 ? -2.782 -15.721 1.502 1.00 80.94 218 SER A CA 1
ATOM 1799 C C . SER A 1 218 ? -2.857 -17.046 2.247 1.00 80.94 218 SER A C 1
ATOM 1801 O O . SER A 1 218 ? -3.185 -18.051 1.583 1.00 80.94 218 SER A O 1
#

Radius of gyration: 22.5 Å; Cα contacts (8 Å, |Δi|>4): 172; chains: 1; bounding box: 54×39×60 Å

pLDDT: mean 87.52, std 8.29, range [51.47, 97.06]

Nearest PDB structures (foldseek):
  2cw8-assembly1_A  TM=4.247E-01  e=5.692E+00  Thermococcus kodakarensis KOD1
  8gl3-assembly1_A  TM=2.322E-01  e=4.273E+00  synthetic construct

Solvent-accessible surface area (backbone atoms only — not comparable to full-atom values): 12419 Å² total; per-residue (Å²): 111,72,66,56,51,27,59,75,77,34,53,66,50,35,47,40,52,50,26,57,41,65,64,39,57,66,66,28,48,57,54,39,70,74,40,55,62,46,55,50,49,37,40,72,72,52,47,34,40,82,55,99,91,44,79,46,66,59,38,64,70,56,43,54,52,45,27,66,76,39,68,88,62,72,82,89,63,53,60,66,56,50,43,49,52,49,50,55,51,49,58,56,46,49,61,52,48,38,53,50,53,52,53,48,40,34,68,76,54,34,62,71,52,34,41,50,60,61,45,62,78,44,57,73,71,63,28,59,74,52,65,82,55,55,66,79,42,60,64,30,69,94,76,24,98,61,50,74,70,52,54,50,52,55,45,62,76,42,23,87,80,68,40,36,79,62,65,67,59,57,71,64,61,53,47,54,41,52,52,49,46,54,56,60,64,46,31,65,85,64,76,48,84,71,52,69,71,55,52,51,52,43,51,56,45,48,52,50,50,50,48,37,60,48,61,75,78,106

Foldseek 3Di:
DVLVCCVPPVVLLNVLLLCQLQVVVVVNVVSCVVDVVSVVVCVVVQQWDQDPVGIDGSDVVSSVVSNVVNVLVDLDDDQVVLLVVLVVLQVVLLLLLLVVLLVQLCVQPNQPVSLVVLLVVDDPVVSVVCVPPGSVQCSPVVRHVDDLVSSLVSCLVCVVPGPCVLLVDDNVVLNVLSVLSVVQSCCSVVVHRQDSVSSVSNCVSSVSSCVSSVVVVD